Protein AF-A0A831K8K8-F1 (afdb_monomer_lite)

pLDDT: mean 78.92, std 15.81, range [28.34, 94.56]

Sequence (202 aa):
MKDQKEISVIYKHYIPEDWIEELETAIKTTDVPFKKSKDEDKYYNFTGPELADIIIFIKDNPESIFLAPALYDIVKVSIVGLWKKLTSLNVKKMQSGETEAKQKKISVRYEDAQQRRVTINIEGDLDNDIIEEIVEEALEVIKTDKKEEFFQQPDFVDNSQGVKAMELKFNPETKVWEPENFGDIRRKMDDYQKWAEENFDS

Foldseek 3Di:
DPQAWEKEKEAEPPDDVVLVVVLVVLCVVDPHHYHYHYDDDPDDDPPDDPLARMEIETEGCLLVQCVPPSSVVSVLVSVLSSVVVQLPDPPADPDDPDTDDRKHWYWYWYQDPVRAIEIEIETDDDDSVCSSVVSVVVSVCVNDCVCVVQLVDPQQWDCPPNHTYWYWYQDPVVRDTDIDRNVVVVVVVVVVVVVCCVPPVD

Radius of gyration: 18.15 Å; chains: 1; bounding box: 42×56×41 Å

Secondary structure (DSSP, 8-state):
-----EEEEEEETTS-HHHHHHHHHHHTTTT--EEEEEE---S---SSSTT-SEEEEEES-HHHHHTSHHHHHHHHHHHHHHHHHHHHS-----STT----PPPEEEEEEE-TTS-EEEEEEESS--TTTHHHHHHHHHHHHHSTHHHHHHT-GGG-B-GGGS-EEEEEEETTTTEEEE--HHHHHHHHHHHHHHHHHHH--

Structure (mmCIF, N/CA/C/O backbone):
data_AF-A0A831K8K8-F1
#
_entry.id   AF-A0A831K8K8-F1
#
loop_
_atom_site.group_PDB
_atom_site.id
_atom_site.type_symbol
_atom_site.label_atom_id
_atom_site.label_alt_id
_atom_site.label_comp_id
_atom_site.label_asym_id
_atom_site.label_entity_id
_atom_site.label_seq_id
_atom_site.pdbx_PDB_ins_code
_atom_site.Cartn_x
_atom_site.Cartn_y
_atom_site.Cartn_z
_atom_site.occupancy
_atom_site.B_iso_or_equiv
_atom_site.auth_seq_id
_atom_site.auth_comp_id
_atom_site.auth_asym_id
_atom_site.auth_atom_id
_atom_site.pdbx_PDB_model_num
ATOM 1 N N . MET A 1 1 ? 23.454 -10.199 8.269 1.00 36.62 1 MET A N 1
ATOM 2 C CA . MET A 1 1 ? 22.368 -9.782 9.185 1.00 36.62 1 MET A CA 1
ATOM 3 C C . MET A 1 1 ? 21.103 -10.450 8.680 1.00 36.62 1 MET A C 1
ATOM 5 O O . MET A 1 1 ? 21.002 -10.591 7.474 1.00 36.62 1 MET A O 1
ATOM 9 N N . LYS A 1 2 ? 20.227 -10.979 9.544 1.00 38.06 2 LYS A N 1
ATOM 10 C CA . LYS A 1 2 ? 18.974 -11.591 9.070 1.00 38.06 2 LYS A CA 1
ATOM 11 C C . LYS A 1 2 ? 18.103 -10.481 8.484 1.00 38.06 2 LYS A C 1
ATOM 13 O O . LYS A 1 2 ? 17.829 -9.531 9.211 1.00 38.06 2 LYS A O 1
ATOM 18 N N . ASP A 1 3 ? 17.705 -10.621 7.224 1.00 47.12 3 ASP A N 1
ATOM 19 C CA . ASP A 1 3 ? 16.703 -9.773 6.578 1.00 47.12 3 ASP A CA 1
ATOM 20 C C . ASP A 1 3 ? 15.413 -9.875 7.399 1.00 47.12 3 ASP A C 1
ATOM 22 O O . ASP A 1 3 ? 14.731 -10.905 7.404 1.00 47.12 3 ASP A O 1
ATOM 26 N N . GLN A 1 4 ? 15.153 -8.867 8.229 1.00 56.12 4 GLN A N 1
ATOM 27 C CA . GLN A 1 4 ? 13.962 -8.835 9.063 1.00 56.12 4 GLN A CA 1
ATOM 28 C C . GLN A 1 4 ? 12.833 -8.232 8.244 1.00 56.12 4 GLN A C 1
ATOM 30 O O . GLN A 1 4 ? 12.833 -7.040 7.970 1.00 56.12 4 GLN A O 1
ATOM 35 N N . LYS A 1 5 ? 11.863 -9.084 7.906 1.00 73.88 5 LYS A N 1
ATOM 36 C CA . LYS A 1 5 ? 10.541 -8.702 7.405 1.00 73.88 5 LYS A CA 1
ATOM 37 C C . LYS A 1 5 ? 10.002 -7.552 8.256 1.00 73.88 5 LYS A C 1
ATOM 39 O O . LYS A 1 5 ? 9.897 -7.715 9.468 1.00 73.88 5 LYS A O 1
ATOM 44 N N . GLU A 1 6 ? 9.659 -6.417 7.661 1.00 85.12 6 GLU A N 1
ATOM 45 C CA . GLU A 1 6 ? 9.155 -5.256 8.405 1.00 85.12 6 GLU A CA 1
ATOM 46 C C . GLU A 1 6 ? 7.933 -4.669 7.703 1.00 85.12 6 GLU A C 1
ATOM 48 O O . GLU A 1 6 ? 7.960 -4.396 6.502 1.00 85.12 6 GLU A O 1
ATOM 53 N N . ILE A 1 7 ? 6.874 -4.411 8.472 1.00 88.06 7 ILE A N 1
ATOM 54 C CA . ILE A 1 7 ? 5.734 -3.617 8.014 1.00 88.06 7 ILE A CA 1
ATOM 55 C C . ILE A 1 7 ? 5.855 -2.223 8.629 1.00 88.06 7 ILE A C 1
ATOM 57 O O . ILE A 1 7 ? 5.925 -2.065 9.847 1.00 88.06 7 ILE A O 1
ATOM 61 N N . SER A 1 8 ? 5.907 -1.197 7.783 1.00 88.88 8 SER A N 1
ATOM 62 C CA . SER A 1 8 ? 5.936 0.207 8.195 1.00 88.88 8 SER A CA 1
ATOM 63 C C . SER A 1 8 ? 4.689 0.927 7.700 1.00 88.88 8 SER A C 1
ATOM 65 O O . SER A 1 8 ? 4.391 0.878 6.513 1.00 88.88 8 SER A O 1
ATOM 67 N N . VAL A 1 9 ? 3.989 1.646 8.572 1.00 90.50 9 VAL A N 1
ATOM 68 C CA . VAL A 1 9 ? 2.812 2.439 8.200 1.00 90.50 9 VAL A CA 1
ATOM 69 C C . VAL A 1 9 ? 3.099 3.920 8.383 1.00 90.50 9 VAL A C 1
ATOM 71 O O . VAL A 1 9 ? 3.447 4.356 9.480 1.00 90.50 9 VAL A O 1
ATOM 74 N N . ILE A 1 10 ? 2.946 4.690 7.309 1.00 90.00 10 ILE A N 1
ATOM 75 C CA . ILE A 1 10 ? 3.018 6.153 7.323 1.00 90.00 10 ILE A CA 1
ATOM 76 C C . ILE A 1 10 ? 1.609 6.695 7.116 1.00 90.00 10 ILE A C 1
ATOM 78 O O . ILE A 1 10 ? 0.904 6.222 6.231 1.00 90.00 10 ILE A O 1
ATOM 82 N N . TYR A 1 11 ? 1.174 7.659 7.919 1.00 89.06 11 TYR A N 1
ATOM 83 C CA . TYR A 1 11 ? -0.196 8.172 7.845 1.00 89.06 11 TYR A CA 1
ATOM 84 C C . TYR A 1 11 ? -0.264 9.663 8.156 1.00 89.06 11 TYR A C 1
ATOM 86 O O . TYR A 1 11 ? 0.496 10.171 8.978 1.00 89.06 11 TYR A O 1
ATOM 94 N N . LYS A 1 12 ? -1.179 10.376 7.496 1.00 84.38 12 LYS A N 1
ATOM 95 C CA . LYS A 1 12 ? -1.314 11.832 7.642 1.00 84.38 12 LYS A CA 1
ATOM 96 C C . LYS A 1 12 ? -1.824 12.231 9.029 1.00 84.38 12 LYS A C 1
ATOM 98 O O . LYS A 1 12 ? -2.602 11.512 9.652 1.00 84.38 12 LYS A O 1
ATOM 103 N N . HIS A 1 13 ? -1.464 13.435 9.472 1.00 83.50 13 HIS A N 1
ATOM 104 C CA . HIS A 1 13 ? -1.782 13.966 10.803 1.00 83.50 13 HIS A CA 1
ATOM 105 C C . HIS A 1 13 ? -3.260 13.886 11.242 1.00 83.50 13 HIS A C 1
ATOM 107 O O . HIS A 1 13 ? -3.539 13.788 12.439 1.00 83.50 13 HIS A O 1
ATOM 113 N N . TYR A 1 14 ? -4.210 13.953 10.301 1.00 81.00 14 TYR A N 1
ATOM 114 C CA . TYR A 1 14 ? -5.652 13.884 10.582 1.00 81.00 14 TYR A CA 1
ATOM 115 C C . TYR A 1 14 ? -6.192 12.458 10.718 1.00 81.00 14 TYR A C 1
ATOM 117 O O . TYR A 1 14 ? -7.352 12.297 11.092 1.00 81.00 14 TYR A O 1
ATOM 125 N N . ILE A 1 15 ? -5.392 11.437 10.403 1.00 86.56 15 ILE A N 1
ATOM 126 C CA . ILE A 1 15 ? -5.763 10.045 10.634 1.00 86.56 15 ILE A CA 1
ATOM 127 C C . ILE A 1 15 ? -5.598 9.750 12.133 1.00 86.56 15 ILE A C 1
ATOM 129 O O . ILE A 1 15 ? -4.515 9.987 12.685 1.00 86.56 15 ILE A O 1
ATOM 133 N N . PRO A 1 16 ? -6.661 9.279 12.811 1.00 89.69 16 PRO A N 1
ATOM 134 C CA . PRO A 1 16 ? -6.582 8.890 14.212 1.00 89.69 16 PRO A CA 1
ATOM 135 C C . PRO A 1 16 ? -5.554 7.771 14.436 1.00 89.69 16 PRO A C 1
ATOM 137 O O . PRO A 1 16 ? -5.484 6.812 13.669 1.00 89.69 16 PRO A O 1
ATOM 140 N N . GLU A 1 17 ? -4.727 7.908 15.474 1.00 91.00 17 GLU A N 1
ATOM 141 C CA . GLU A 1 17 ? -3.637 6.961 15.751 1.00 91.00 17 GLU A CA 1
ATOM 142 C C . GLU A 1 17 ? -4.154 5.583 16.195 1.00 91.00 17 GLU A C 1
ATOM 144 O O . GLU A 1 17 ? -3.566 4.563 15.831 1.00 91.00 17 GLU A O 1
ATOM 149 N N . ASP A 1 18 ? -5.292 5.544 16.892 1.00 93.56 18 ASP A N 1
ATOM 150 C CA . ASP A 1 18 ? -5.969 4.320 17.335 1.00 93.56 18 ASP A CA 1
ATOM 151 C C . ASP A 1 18 ? -6.313 3.390 16.161 1.00 93.56 18 ASP A C 1
ATOM 153 O O . ASP A 1 18 ? -6.259 2.168 16.291 1.00 93.56 18 ASP A O 1
ATOM 157 N N . TRP A 1 19 ? -6.567 3.940 14.968 1.00 93.50 19 TRP A N 1
ATOM 158 C CA . TRP A 1 19 ? -6.801 3.133 13.767 1.00 93.50 19 TRP A CA 1
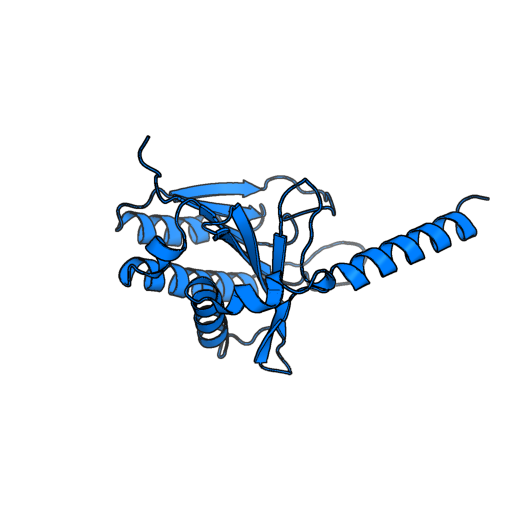ATOM 159 C C . TRP A 1 19 ? -5.573 2.316 13.363 1.00 93.50 19 TRP A C 1
ATOM 161 O O . TRP A 1 19 ? -5.711 1.191 12.885 1.00 93.50 19 TRP A O 1
ATOM 171 N N . ILE A 1 20 ? -4.379 2.883 13.539 1.00 94.56 20 ILE A N 1
ATOM 172 C CA . ILE A 1 20 ? -3.107 2.241 13.194 1.00 94.56 20 ILE A CA 1
ATOM 173 C C . ILE A 1 20 ? -2.668 1.290 14.316 1.00 94.56 20 ILE A C 1
ATOM 175 O O . ILE A 1 20 ? -2.048 0.263 14.046 1.00 94.56 20 ILE A O 1
ATOM 179 N N . GLU A 1 21 ? -3.028 1.585 15.567 1.00 93.31 21 GLU A N 1
ATOM 180 C CA . GLU A 1 21 ? -2.769 0.720 16.727 1.00 93.31 21 GLU A CA 1
ATOM 181 C C . GLU A 1 21 ? -3.510 -0.617 16.674 1.00 93.31 21 GLU A C 1
ATOM 183 O O . GLU A 1 21 ? -2.977 -1.638 17.120 1.00 93.31 21 GLU A O 1
ATOM 188 N N . GLU A 1 22 ? -4.713 -0.644 16.100 1.00 91.62 22 GLU A N 1
ATOM 189 C CA . GLU A 1 22 ? -5.439 -1.893 15.850 1.00 91.62 22 GLU A CA 1
ATOM 190 C C . GLU A 1 22 ? -4.644 -2.825 14.918 1.00 91.62 22 GLU A C 1
ATOM 192 O O . GLU A 1 22 ? -4.460 -4.005 15.226 1.00 91.62 22 GLU A O 1
ATOM 197 N N . LEU A 1 23 ? -4.100 -2.279 13.824 1.00 91.81 23 LEU A N 1
ATOM 198 C CA . LEU A 1 23 ? -3.228 -3.005 12.896 1.00 91.81 23 LEU A CA 1
ATOM 199 C C . LEU A 1 23 ? -1.920 -3.445 13.575 1.00 91.81 23 LEU A C 1
ATOM 201 O O . LEU A 1 23 ? -1.512 -4.598 13.434 1.00 91.81 23 LEU A O 1
ATOM 205 N N . GLU A 1 24 ? -1.281 -2.561 14.346 1.00 92.88 24 GLU A N 1
ATOM 206 C CA . GLU A 1 24 ? -0.078 -2.891 15.123 1.00 92.88 24 GLU A CA 1
ATOM 207 C C . GLU A 1 24 ? -0.329 -4.087 16.052 1.00 92.88 24 GLU A C 1
ATOM 209 O O . GLU A 1 24 ? 0.479 -5.013 16.126 1.00 92.88 24 GLU A O 1
ATOM 214 N N . THR A 1 25 ? -1.462 -4.083 16.754 1.00 91.38 25 THR A N 1
ATOM 215 C CA . THR A 1 25 ? -1.841 -5.142 17.696 1.00 91.38 25 THR A CA 1
ATOM 216 C C . THR A 1 25 ? -2.094 -6.463 16.979 1.00 91.38 25 THR A C 1
ATOM 218 O O . THR A 1 25 ? -1.632 -7.504 17.447 1.00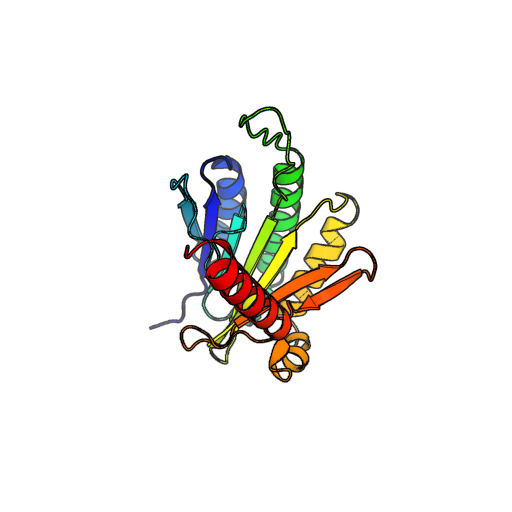 91.38 25 THR A O 1
ATOM 221 N N . ALA A 1 26 ? -2.766 -6.429 15.826 1.00 88.06 26 ALA A N 1
ATOM 222 C CA . ALA A 1 26 ? -2.974 -7.615 15.006 1.00 88.06 26 ALA A CA 1
ATOM 223 C C . ALA A 1 26 ? -1.639 -8.194 14.506 1.00 88.06 26 ALA A C 1
ATOM 225 O O . ALA A 1 26 ? -1.403 -9.392 14.647 1.00 88.06 26 ALA A O 1
ATOM 226 N N . ILE A 1 27 ? -0.721 -7.355 14.012 1.00 87.00 27 ILE A N 1
ATOM 227 C CA . ILE A 1 27 ? 0.597 -7.799 13.525 1.00 87.00 27 ILE A CA 1
ATOM 228 C C . ILE A 1 27 ? 1.494 -8.301 14.659 1.00 87.00 27 ILE A C 1
ATOM 230 O O . ILE A 1 27 ? 2.222 -9.265 14.445 1.00 87.00 27 ILE A O 1
ATOM 234 N N . LYS A 1 28 ? 1.416 -7.739 15.874 1.00 84.62 28 LYS A N 1
ATOM 235 C CA . LYS A 1 28 ? 2.168 -8.223 17.055 1.00 84.62 28 LYS A CA 1
ATOM 236 C C . LYS A 1 28 ? 1.881 -9.681 17.418 1.00 84.62 28 LYS A C 1
ATOM 238 O O . LYS A 1 28 ? 2.669 -10.286 18.140 1.00 84.62 28 LYS A O 1
ATOM 243 N N . THR A 1 29 ? 0.775 -10.253 16.937 1.00 82.00 29 THR A N 1
ATOM 244 C CA . THR A 1 29 ? 0.508 -11.698 17.061 1.00 82.00 29 THR A CA 1
ATOM 245 C C . THR A 1 29 ? 1.411 -12.558 16.164 1.00 82.00 29 THR A C 1
ATOM 247 O O . THR A 1 29 ? 1.402 -13.782 16.268 1.00 82.00 29 THR A O 1
ATOM 250 N N . THR A 1 30 ? 2.210 -11.920 15.307 1.00 79.00 30 THR A N 1
ATOM 251 C CA . THR A 1 30 ? 3.184 -12.517 14.391 1.00 79.00 30 THR A CA 1
ATOM 252 C C . THR A 1 30 ? 4.608 -12.065 14.744 1.00 79.00 30 THR A C 1
ATOM 254 O O . THR A 1 30 ? 4.802 -11.042 15.396 1.00 79.00 30 THR A O 1
ATOM 257 N N . ASP A 1 31 ? 5.627 -12.786 14.266 1.00 80.69 31 ASP A N 1
ATOM 258 C CA . ASP A 1 31 ? 7.048 -12.441 14.471 1.00 80.69 31 ASP A CA 1
ATOM 259 C C . ASP A 1 31 ? 7.554 -11.303 13.552 1.00 80.69 31 ASP A C 1
ATOM 261 O O . ASP A 1 31 ? 8.757 -11.182 13.303 1.00 80.69 31 ASP A O 1
ATOM 265 N N . VAL A 1 32 ? 6.654 -10.487 12.994 1.00 84.19 32 VAL A N 1
ATOM 266 C CA . VAL A 1 32 ? 6.998 -9.416 12.050 1.00 84.19 32 VAL A CA 1
ATOM 267 C C . VAL A 1 32 ? 7.070 -8.066 12.769 1.00 84.19 32 VAL A C 1
ATOM 269 O O . VAL A 1 32 ? 6.058 -7.592 13.287 1.00 84.19 32 VAL A O 1
ATOM 272 N N . PRO A 1 33 ? 8.246 -7.411 12.797 1.00 87.00 33 PRO A N 1
ATOM 273 C CA . PRO A 1 33 ? 8.387 -6.027 13.222 1.00 87.00 33 PRO A CA 1
ATOM 274 C C . PRO A 1 33 ? 7.373 -5.079 12.572 1.00 87.00 33 PRO A C 1
ATOM 276 O O . PRO A 1 33 ? 7.208 -5.058 11.351 1.00 87.00 33 PRO A O 1
ATOM 279 N N . PHE A 1 34 ? 6.754 -4.242 13.404 1.00 89.44 34 PHE A N 1
ATOM 280 C CA . PHE A 1 34 ? 5.851 -3.181 12.976 1.00 89.44 34 PHE A CA 1
ATOM 281 C C . PHE A 1 34 ? 6.410 -1.812 13.364 1.00 89.44 34 PHE A C 1
ATOM 283 O O . PHE A 1 34 ? 6.830 -1.604 14.505 1.00 89.44 34 PHE A O 1
ATOM 290 N N . LYS A 1 35 ? 6.393 -0.864 12.426 1.00 90.31 35 LYS A N 1
ATOM 291 C CA . LYS A 1 35 ? 6.717 0.546 12.670 1.00 90.31 35 LYS A CA 1
ATOM 292 C C . LYS A 1 35 ? 5.567 1.424 12.207 1.00 90.31 35 LYS A C 1
ATOM 294 O O . LYS A 1 35 ? 4.990 1.189 11.152 1.00 90.31 35 LYS A O 1
ATOM 299 N N . LYS A 1 36 ? 5.281 2.484 12.956 1.00 90.75 36 LYS A N 1
ATOM 300 C CA . LYS A 1 36 ? 4.317 3.513 12.561 1.00 90.75 36 LYS A CA 1
ATOM 301 C C . LYS A 1 36 ? 4.963 4.891 12.616 1.00 90.75 36 LYS A C 1
ATOM 303 O O . LYS A 1 36 ? 5.760 5.162 13.512 1.00 90.75 36 LYS A O 1
ATOM 308 N N . SER A 1 37 ? 4.641 5.743 11.652 1.00 88.31 37 SER A N 1
ATOM 309 C CA . SER A 1 37 ? 5.118 7.121 11.575 1.00 88.31 37 SER A CA 1
ATOM 310 C C . SER A 1 37 ? 3.965 8.023 11.162 1.00 88.31 37 SER A C 1
ATOM 312 O O . SER A 1 37 ? 3.302 7.781 10.155 1.00 88.31 37 SER A O 1
ATOM 314 N N . LYS A 1 38 ? 3.712 9.048 11.969 1.00 86.19 38 LYS A N 1
ATOM 315 C CA . LYS A 1 38 ? 2.705 10.054 11.673 1.00 86.19 38 LYS A CA 1
ATOM 316 C C . LYS A 1 38 ? 3.363 11.201 10.919 1.00 86.19 38 LYS A C 1
ATOM 318 O O . LYS A 1 38 ? 4.354 11.761 11.383 1.00 86.19 38 LYS A O 1
ATOM 323 N N . ASP A 1 39 ? 2.821 11.510 9.752 1.00 81.62 39 ASP A N 1
ATOM 324 C CA . ASP A 1 39 ? 3.238 12.634 8.929 1.00 81.62 39 ASP A CA 1
ATOM 325 C C . ASP A 1 39 ? 2.547 13.908 9.435 1.00 81.62 39 ASP A C 1
ATOM 327 O O . ASP A 1 39 ? 1.362 14.158 9.169 1.00 81.62 39 ASP A O 1
ATOM 331 N N . GLU A 1 40 ? 3.298 14.663 10.238 1.00 72.81 40 GLU A N 1
ATOM 332 C CA . GLU A 1 40 ? 2.881 15.919 10.868 1.00 72.81 40 GLU A CA 1
ATOM 333 C C . GLU A 1 40 ? 2.954 17.121 9.907 1.00 72.81 40 GLU A C 1
ATOM 335 O O . GLU A 1 40 ? 2.399 18.185 10.211 1.00 72.81 40 GLU A O 1
ATOM 340 N N . ASP A 1 41 ? 3.583 16.970 8.734 1.00 59.22 41 ASP A N 1
ATOM 341 C CA . ASP A 1 41 ? 3.752 18.073 7.795 1.00 59.22 41 ASP A CA 1
ATOM 342 C C . ASP A 1 41 ? 2.431 18.394 7.071 1.00 59.22 41 ASP A C 1
ATOM 344 O O . ASP A 1 41 ? 1.745 17.554 6.479 1.00 59.22 41 ASP A O 1
ATOM 348 N N . LYS A 1 42 ? 2.030 19.671 7.149 1.00 46.38 42 LYS A N 1
ATOM 349 C CA . LYS A 1 42 ? 0.783 20.192 6.555 1.00 46.38 42 LYS A CA 1
ATOM 350 C C . LYS A 1 42 ? 0.926 20.612 5.087 1.00 46.38 42 LYS A C 1
ATOM 352 O O . LYS A 1 42 ? -0.099 20.886 4.463 1.00 46.38 42 LYS A O 1
ATOM 357 N N . TYR A 1 43 ? 2.146 20.699 4.548 1.00 38.03 43 TYR A N 1
ATOM 358 C CA . TYR A 1 43 ? 2.420 21.298 3.238 1.00 38.03 43 TYR A CA 1
ATOM 359 C C . TYR A 1 43 ? 3.228 20.393 2.298 1.00 38.03 43 TYR A C 1
ATOM 361 O O . TYR A 1 43 ? 4.251 19.834 2.662 1.00 38.03 43 TYR A O 1
ATOM 369 N N . TYR A 1 44 ? 2.692 20.320 1.080 1.00 43.22 44 TYR A N 1
ATOM 370 C CA . TYR A 1 44 ? 3.106 19.636 -0.140 1.00 43.22 44 TYR A CA 1
ATOM 371 C C . TYR A 1 44 ? 4.602 19.657 -0.491 1.00 43.22 44 TYR A C 1
ATOM 373 O O . TYR A 1 44 ? 5.160 20.735 -0.683 1.00 43.22 44 TYR A O 1
ATOM 381 N N . ASN A 1 45 ? 5.154 18.484 -0.824 1.00 28.34 45 ASN A N 1
ATOM 382 C CA . ASN A 1 45 ? 6.056 18.338 -1.966 1.00 28.34 45 ASN A CA 1
ATOM 383 C C . ASN A 1 45 ? 5.442 17.362 -2.987 1.00 28.34 45 ASN A C 1
ATOM 385 O O . ASN A 1 45 ? 5.273 16.170 -2.756 1.00 28.34 45 ASN A O 1
ATOM 389 N N . PHE A 1 46 ? 5.074 17.898 -4.151 1.00 37.41 46 PHE A N 1
ATOM 390 C CA . PHE A 1 46 ? 4.372 17.214 -5.247 1.00 37.41 46 PHE A CA 1
ATOM 391 C C . PHE A 1 46 ? 5.261 16.285 -6.097 1.00 37.41 46 PHE A C 1
ATOM 393 O O . PHE A 1 46 ? 5.029 16.115 -7.291 1.00 37.41 46 PHE A O 1
ATOM 400 N N . THR A 1 47 ? 6.291 15.671 -5.524 1.00 34.97 47 THR A N 1
ATOM 401 C CA . THR A 1 47 ? 7.207 14.805 -6.280 1.00 34.97 47 THR A CA 1
ATOM 402 C C . THR A 1 47 ? 7.541 13.552 -5.491 1.00 34.97 47 THR A C 1
ATOM 404 O O . THR A 1 47 ? 8.687 13.284 -5.140 1.00 34.97 47 THR A O 1
ATOM 407 N N . GLY A 1 48 ? 6.513 12.758 -5.197 1.00 39.28 48 GLY A N 1
ATOM 408 C CA . GLY A 1 48 ? 6.723 11.438 -4.633 1.00 39.28 48 GLY A CA 1
ATOM 409 C C . GLY A 1 48 ? 5.577 10.922 -3.766 1.00 39.28 48 GLY A C 1
ATOM 410 O O . GLY A 1 48 ? 4.483 11.472 -3.791 1.00 39.28 48 GLY A O 1
ATOM 411 N N . PRO A 1 49 ? 5.831 9.863 -2.979 1.00 40.88 49 PRO A N 1
ATOM 412 C CA . PRO A 1 49 ? 4.853 9.007 -2.286 1.00 40.88 49 PRO A CA 1
ATOM 413 C C . PRO A 1 49 ? 3.840 9.667 -1.342 1.00 40.88 49 PRO A C 1
ATOM 415 O O . PRO A 1 49 ? 3.047 8.967 -0.726 1.00 40.88 49 PRO A O 1
ATOM 418 N N . GLU A 1 50 ? 3.884 10.982 -1.177 1.00 50.19 50 GLU A N 1
ATOM 419 C CA . GLU A 1 50 ? 3.176 11.772 -0.167 1.00 50.19 50 GLU A CA 1
ATOM 420 C C . GLU A 1 50 ? 1.683 12.000 -0.479 1.00 50.19 50 GLU A C 1
ATOM 422 O O . GLU A 1 50 ? 1.007 12.737 0.245 1.00 50.19 50 GLU A O 1
ATOM 427 N N . LEU A 1 51 ? 1.166 11.369 -1.539 1.00 61.81 51 LEU A N 1
ATOM 428 C CA . LEU A 1 51 ? -0.185 11.574 -2.071 1.00 61.81 51 LEU A CA 1
ATOM 429 C C . LEU A 1 51 ? -1.272 10.729 -1.388 1.00 61.81 51 LEU A C 1
ATOM 431 O O . LEU A 1 51 ? -2.453 11.001 -1.592 1.00 61.81 51 LEU A O 1
ATOM 435 N N . ALA A 1 52 ? -0.902 9.727 -0.585 1.00 75.69 52 ALA A N 1
ATOM 436 C CA . ALA A 1 52 ? -1.861 8.876 0.120 1.00 75.69 52 ALA A CA 1
ATOM 437 C C . ALA A 1 52 ? -2.163 9.371 1.543 1.00 75.69 52 ALA A C 1
ATOM 439 O O . ALA A 1 52 ? -1.307 9.954 2.213 1.00 75.69 52 ALA A O 1
ATOM 440 N N . ASP A 1 53 ? -3.378 9.101 2.027 1.00 84.38 53 ASP A N 1
ATOM 441 C CA . ASP A 1 53 ? -3.751 9.319 3.428 1.00 84.38 53 ASP A CA 1
ATOM 442 C C . ASP A 1 53 ? -2.998 8.355 4.356 1.00 84.38 53 ASP A C 1
ATOM 444 O O . ASP A 1 53 ? -2.587 8.732 5.457 1.00 84.38 53 ASP A O 1
ATOM 448 N N . ILE A 1 54 ? -2.831 7.110 3.896 1.00 89.00 54 ILE A N 1
ATOM 449 C CA . ILE A 1 54 ? -2.152 6.018 4.595 1.00 89.00 54 ILE A CA 1
ATOM 450 C C . ILE A 1 54 ? -1.289 5.257 3.584 1.00 89.00 54 ILE A C 1
ATOM 452 O O . ILE A 1 54 ? -1.763 4.868 2.518 1.00 89.00 54 ILE A O 1
ATOM 456 N N . ILE A 1 55 ? -0.031 5.006 3.933 1.00 89.75 55 ILE A N 1
ATOM 457 C CA . ILE A 1 55 ? 0.907 4.201 3.153 1.00 89.75 55 ILE A CA 1
ATOM 458 C C . ILE A 1 55 ? 1.363 3.026 4.007 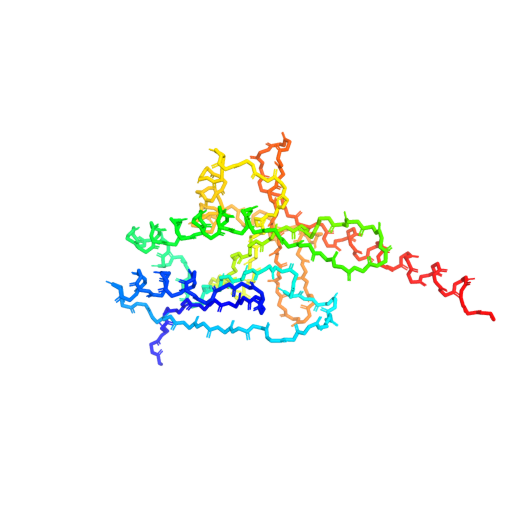1.00 89.75 55 ILE A C 1
ATOM 460 O O . ILE A 1 55 ? 1.935 3.216 5.079 1.00 89.75 55 ILE A O 1
ATOM 464 N N . ILE A 1 56 ? 1.150 1.814 3.512 1.00 90.88 56 ILE A N 1
ATOM 465 C CA . ILE A 1 56 ? 1.606 0.572 4.130 1.00 90.88 56 ILE A CA 1
ATOM 466 C C . ILE A 1 56 ? 2.796 0.069 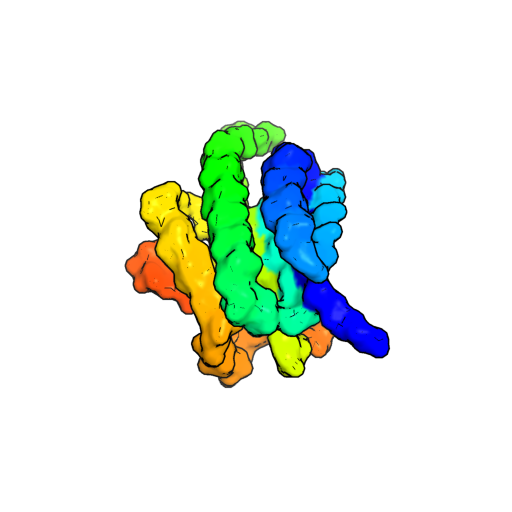3.317 1.00 90.88 56 ILE A C 1
ATOM 468 O O . ILE A 1 56 ? 2.648 -0.389 2.187 1.00 90.88 56 ILE A O 1
ATOM 472 N N . PHE A 1 57 ? 3.986 0.174 3.892 1.00 88.31 57 PHE A N 1
ATOM 473 C CA . PHE A 1 57 ? 5.225 -0.341 3.330 1.00 88.31 57 PHE A CA 1
ATOM 474 C C . PHE A 1 57 ? 5.511 -1.736 3.868 1.00 88.31 57 PHE A C 1
ATOM 476 O O . PHE A 1 57 ? 5.541 -1.952 5.078 1.00 88.31 57 PHE A O 1
ATOM 483 N N . ILE A 1 58 ? 5.808 -2.654 2.961 1.00 85.81 58 ILE A N 1
ATOM 484 C CA . ILE A 1 58 ? 6.199 -4.025 3.254 1.00 85.81 58 ILE A CA 1
ATOM 485 C C . ILE A 1 58 ? 7.636 -4.166 2.773 1.00 85.81 58 ILE A C 1
ATOM 487 O O . ILE A 1 58 ? 7.900 -4.257 1.573 1.00 85.81 58 ILE A O 1
ATOM 491 N N . LYS A 1 59 ? 8.569 -4.078 3.718 1.00 75.50 59 LYS A N 1
ATOM 492 C CA . LYS A 1 59 ? 10.004 -4.139 3.447 1.00 75.50 59 LYS A CA 1
ATOM 493 C C . LYS A 1 59 ? 10.510 -5.559 3.601 1.00 75.50 59 LYS A C 1
ATOM 495 O O . LYS A 1 59 ? 10.023 -6.302 4.454 1.00 75.50 59 LYS A O 1
ATOM 500 N N . ASP A 1 60 ? 11.532 -5.859 2.808 1.00 67.12 60 ASP A N 1
ATOM 501 C CA . ASP A 1 60 ? 12.359 -7.054 2.905 1.00 67.12 60 ASP A CA 1
ATOM 502 C C . ASP A 1 60 ? 11.545 -8.357 2.821 1.00 67.12 60 ASP A C 1
ATOM 504 O O . ASP A 1 60 ? 11.040 -8.892 3.809 1.00 67.12 60 ASP A O 1
ATOM 508 N N . ASN A 1 61 ? 11.478 -8.913 1.607 1.00 66.75 61 ASN A N 1
ATOM 509 C CA . ASN A 1 61 ? 10.848 -10.200 1.289 1.00 66.75 61 ASN A CA 1
ATOM 510 C C . ASN A 1 61 ? 9.294 -10.211 1.352 1.00 66.75 61 ASN A C 1
ATOM 512 O O . ASN A 1 61 ? 8.706 -11.056 2.043 1.00 66.75 61 ASN A O 1
ATOM 516 N N . PRO A 1 62 ? 8.610 -9.315 0.607 1.00 68.81 62 PRO A N 1
ATOM 517 C CA . PRO A 1 62 ? 7.146 -9.185 0.592 1.00 68.81 62 PRO A CA 1
ATOM 518 C C . PRO A 1 62 ? 6.438 -10.468 0.149 1.00 68.81 62 PRO A C 1
ATOM 520 O O . PRO A 1 62 ? 5.421 -10.847 0.723 1.00 68.81 62 PRO A O 1
ATOM 523 N N . GLU A 1 63 ? 7.014 -11.202 -0.800 1.00 67.19 63 GLU A N 1
ATOM 524 C CA . GLU A 1 63 ? 6.486 -12.488 -1.261 1.00 67.19 63 GLU A CA 1
ATOM 525 C C . GLU A 1 63 ? 6.393 -13.482 -0.096 1.00 67.19 63 GLU A C 1
ATOM 527 O O . GLU A 1 63 ? 5.357 -14.101 0.122 1.00 67.19 63 GLU A O 1
ATOM 532 N N . SER A 1 64 ? 7.414 -13.554 0.762 1.00 64.75 64 SER A N 1
ATOM 533 C CA . SER A 1 64 ? 7.390 -14.418 1.948 1.00 64.75 64 SER A CA 1
ATOM 534 C C . SER A 1 64 ? 6.444 -13.958 3.067 1.00 64.75 64 SER A C 1
ATOM 536 O O . SER A 1 64 ? 6.193 -14.730 3.996 1.00 64.75 64 SER A O 1
ATOM 538 N N . ILE A 1 65 ? 5.989 -12.702 3.039 1.00 67.31 65 ILE A N 1
ATOM 539 C CA . ILE A 1 65 ? 4.968 -12.155 3.943 1.00 67.31 65 ILE A CA 1
ATOM 540 C C . ILE A 1 65 ? 3.588 -12.585 3.445 1.00 67.31 65 ILE A C 1
ATOM 542 O O . ILE A 1 65 ? 2.800 -13.123 4.218 1.00 67.31 65 ILE A O 1
ATOM 546 N N . PHE A 1 66 ? 3.340 -12.461 2.143 1.00 69.19 66 PHE A N 1
ATOM 547 C CA . PHE A 1 66 ? 2.078 -12.858 1.518 1.00 69.19 66 PHE A CA 1
ATOM 548 C C . PHE A 1 66 ? 1.939 -14.369 1.268 1.00 69.19 66 PHE A C 1
ATOM 550 O O . PHE A 1 66 ? 0.836 -14.854 1.023 1.00 69.19 66 PHE A O 1
ATOM 557 N N . LEU A 1 67 ? 3.027 -15.137 1.385 1.00 68.25 67 LEU A N 1
ATOM 558 C CA . LEU A 1 67 ? 2.990 -16.601 1.460 1.00 68.25 67 LEU A CA 1
ATOM 559 C C . LEU A 1 67 ? 2.569 -17.123 2.844 1.00 68.25 67 LEU A C 1
ATOM 561 O O . LEU A 1 67 ? 2.197 -18.290 2.947 1.00 68.25 67 LEU A O 1
ATOM 565 N N . ALA A 1 68 ? 2.621 -16.304 3.902 1.00 76.50 68 ALA A N 1
ATOM 566 C CA . ALA A 1 68 ? 2.153 -16.681 5.235 1.00 76.50 68 ALA A CA 1
ATOM 567 C C . ALA A 1 68 ? 0.648 -16.358 5.372 1.00 76.50 68 ALA A C 1
ATOM 569 O O . ALA A 1 68 ? 0.307 -15.178 5.470 1.00 76.50 68 ALA A O 1
ATOM 570 N N . PRO A 1 69 ? -0.259 -17.359 5.431 1.00 80.06 69 PRO A N 1
ATOM 571 C CA . PRO A 1 69 ? -1.704 -17.110 5.352 1.00 80.06 69 PRO A CA 1
ATOM 572 C C . PRO A 1 69 ? -2.228 -16.171 6.445 1.00 80.06 69 PRO A C 1
ATOM 574 O O . PRO A 1 69 ? -2.958 -15.235 6.159 1.00 80.06 69 PRO A O 1
ATOM 577 N N . ALA A 1 70 ? -1.768 -16.348 7.687 1.00 83.75 70 ALA A N 1
ATOM 578 C CA . ALA A 1 70 ? -2.204 -15.510 8.803 1.00 83.75 70 ALA A CA 1
ATOM 579 C C . ALA A 1 70 ? -1.827 -14.029 8.620 1.00 83.75 70 ALA A C 1
ATOM 581 O O . ALA A 1 70 ? -2.607 -13.144 8.955 1.00 83.75 70 ALA A O 1
ATOM 582 N N . LEU A 1 71 ? -0.638 -13.749 8.078 1.00 83.44 71 LEU A N 1
ATOM 583 C CA . LEU A 1 71 ? -0.185 -12.377 7.861 1.00 83.44 71 LEU A CA 1
ATOM 584 C C . LEU A 1 71 ? -0.877 -11.748 6.648 1.00 83.44 71 LEU A C 1
ATOM 586 O O . LEU A 1 71 ? -1.233 -10.573 6.699 1.00 83.44 71 LEU A O 1
ATOM 590 N N . TYR A 1 72 ? -1.116 -12.542 5.600 1.00 86.56 72 TYR A N 1
ATOM 591 C CA . TYR A 1 72 ? -1.943 -12.153 4.459 1.00 86.56 72 TYR A CA 1
ATOM 592 C C . TYR A 1 72 ? -3.335 -11.694 4.923 1.00 86.56 72 TYR A C 1
ATOM 594 O O . TYR A 1 72 ? -3.738 -10.569 4.625 1.00 86.56 72 TYR A O 1
ATOM 602 N N . ASP A 1 73 ? -4.017 -12.509 5.732 1.00 88.94 73 ASP A N 1
ATOM 603 C CA . ASP A 1 73 ? -5.361 -12.209 6.237 1.00 88.94 73 ASP A CA 1
ATOM 604 C C . ASP A 1 73 ? -5.374 -10.957 7.125 1.00 88.94 73 ASP A C 1
ATOM 606 O O . ASP A 1 73 ? -6.238 -10.092 6.968 1.00 88.94 73 ASP A O 1
ATOM 610 N N . ILE A 1 74 ? -4.386 -10.815 8.021 1.00 89.94 74 ILE A N 1
ATOM 611 C CA . ILE A 1 74 ? -4.246 -9.626 8.877 1.00 89.94 74 ILE A CA 1
ATOM 612 C C . ILE A 1 74 ? -4.101 -8.364 8.025 1.00 89.94 74 ILE A C 1
ATOM 614 O O . ILE A 1 74 ? -4.793 -7.375 8.277 1.00 89.94 74 ILE A O 1
ATOM 618 N N . VAL A 1 75 ? -3.227 -8.380 7.014 1.00 89.50 75 VAL A N 1
ATOM 619 C CA . VAL A 1 75 ? -2.998 -7.223 6.140 1.00 89.50 75 VAL A CA 1
ATOM 620 C C . VAL A 1 75 ? -4.254 -6.907 5.328 1.00 89.50 75 VAL A C 1
ATOM 622 O O . VAL A 1 75 ? -4.680 -5.751 5.314 1.00 89.50 75 VAL A O 1
ATOM 625 N N . LYS A 1 76 ? -4.899 -7.918 4.731 1.00 91.94 76 LYS A N 1
ATOM 626 C CA . LYS A 1 76 ? -6.146 -7.763 3.968 1.00 91.94 76 LYS A CA 1
ATOM 627 C C . LYS A 1 76 ? -7.248 -7.110 4.802 1.00 91.94 76 LYS A C 1
ATOM 629 O O . LYS A 1 76 ? -7.764 -6.055 4.428 1.00 91.94 76 LYS A O 1
ATOM 634 N N . VAL A 1 77 ? -7.588 -7.711 5.944 1.00 92.62 77 VAL A N 1
ATOM 635 C CA . VAL A 1 77 ? -8.659 -7.226 6.832 1.00 92.62 77 VAL A CA 1
ATOM 636 C C . VAL A 1 77 ? -8.360 -5.808 7.307 1.00 92.62 77 VAL A C 1
ATOM 638 O O . VAL A 1 77 ? -9.259 -4.969 7.376 1.00 92.62 77 VAL A O 1
ATOM 641 N N . SER A 1 78 ? -7.091 -5.519 7.581 1.00 92.31 78 SER A N 1
ATOM 642 C CA . SER A 1 78 ? -6.678 -4.198 8.043 1.00 92.31 78 SER A CA 1
ATOM 643 C C . SER A 1 78 ? -6.781 -3.135 6.955 1.00 92.31 78 SER A C 1
ATOM 645 O O . SER A 1 78 ? -7.275 -2.050 7.238 1.00 92.31 78 SER A O 1
ATOM 647 N N . ILE A 1 79 ? -6.387 -3.425 5.709 1.00 93.69 79 ILE A N 1
ATOM 648 C CA . ILE A 1 79 ? -6.563 -2.491 4.582 1.00 93.69 79 ILE A CA 1
ATOM 649 C C . ILE A 1 79 ? -8.053 -2.204 4.360 1.00 93.69 79 ILE A C 1
ATOM 651 O O . ILE A 1 79 ? -8.440 -1.040 4.258 1.00 93.69 79 ILE A O 1
ATOM 655 N N . VAL A 1 80 ? -8.901 -3.241 4.362 1.00 94.31 80 VAL A N 1
ATOM 656 C CA . VAL A 1 80 ? -10.362 -3.094 4.235 1.00 94.31 80 VAL A CA 1
ATOM 657 C C . VAL A 1 80 ? -10.935 -2.239 5.370 1.00 94.31 80 VAL A C 1
ATOM 659 O O . VAL A 1 80 ? -11.728 -1.326 5.127 1.00 94.31 80 VAL A O 1
ATOM 662 N N . GLY A 1 81 ? -10.531 -2.506 6.614 1.00 93.50 81 GLY A N 1
ATOM 663 C CA . GLY A 1 81 ? -10.969 -1.748 7.786 1.00 93.50 81 GLY A CA 1
ATOM 664 C C . GLY A 1 81 ? -10.532 -0.285 7.735 1.00 93.50 81 GLY A C 1
ATOM 665 O O . GLY A 1 81 ? -11.349 0.611 7.956 1.00 93.50 81 GLY A O 1
ATOM 666 N N . LEU A 1 82 ? -9.268 -0.033 7.387 1.00 93.81 82 LEU A N 1
ATOM 667 C CA . LEU A 1 82 ? -8.726 1.315 7.222 1.00 93.81 82 LEU A CA 1
ATOM 668 C C . LEU A 1 82 ? -9.439 2.072 6.102 1.00 93.81 82 LEU A C 1
ATOM 670 O O . LEU A 1 82 ? -9.772 3.237 6.302 1.00 93.81 82 LEU A O 1
ATOM 674 N N . TRP A 1 83 ? -9.742 1.423 4.972 1.00 92.25 83 TRP A N 1
ATOM 675 C CA . TRP A 1 83 ? -10.506 2.041 3.887 1.00 92.25 83 TRP A CA 1
ATOM 676 C C . TRP A 1 83 ? -11.893 2.474 4.355 1.00 92.25 83 TRP A C 1
ATOM 678 O O . TRP A 1 83 ? -12.245 3.641 4.216 1.00 92.25 83 TRP A O 1
ATOM 688 N N . LYS A 1 84 ? -12.654 1.574 4.992 1.00 90.75 84 LYS A N 1
ATOM 689 C CA . LYS A 1 84 ? -14.005 1.872 5.506 1.00 90.75 84 LYS A CA 1
ATOM 690 C C . LYS A 1 84 ? -13.997 3.019 6.523 1.00 90.75 84 LYS A C 1
ATOM 692 O O . LYS A 1 84 ? -14.854 3.903 6.494 1.00 90.75 84 LYS A O 1
ATOM 697 N N . LYS A 1 85 ? -13.007 3.037 7.421 1.00 90.56 85 LYS A N 1
ATOM 698 C CA . LYS A 1 85 ? -12.816 4.140 8.373 1.00 90.56 85 LYS A CA 1
ATOM 699 C C . LYS A 1 85 ? -12.483 5.442 7.640 1.00 90.56 85 LYS A C 1
ATOM 701 O O . LYS A 1 85 ? -13.127 6.463 7.886 1.00 90.56 85 LYS A O 1
ATOM 706 N N . LEU A 1 86 ? -11.554 5.403 6.687 1.00 88.06 86 LEU A N 1
ATOM 707 C CA . LEU A 1 86 ? -11.153 6.556 5.885 1.00 88.06 86 LEU A CA 1
ATOM 708 C C . LEU A 1 86 ? -12.335 7.129 5.089 1.00 88.06 86 LEU A C 1
ATOM 710 O O . LEU A 1 86 ? -12.567 8.339 5.139 1.00 88.06 86 LEU A O 1
ATOM 714 N N . THR A 1 87 ? -13.138 6.297 4.418 1.00 85.44 87 THR A N 1
ATOM 715 C CA . THR A 1 87 ? -14.331 6.714 3.654 1.00 85.44 87 THR A CA 1
ATOM 716 C C . THR A 1 87 ? -15.436 7.288 4.538 1.00 85.44 87 THR A C 1
ATOM 718 O O . THR A 1 87 ? -16.099 8.236 4.119 1.00 85.44 87 THR A O 1
ATOM 721 N N . SER A 1 88 ? -15.537 6.860 5.798 1.00 83.12 88 SER A N 1
ATOM 722 C CA . SER A 1 88 ? -16.440 7.475 6.785 1.00 83.12 88 SER A CA 1
ATOM 723 C C . SER A 1 88 ? -15.961 8.833 7.325 1.00 83.12 88 SER A C 1
ATOM 725 O O . SER A 1 88 ? -16.755 9.608 7.865 1.00 83.12 88 SER A O 1
ATOM 727 N N . LEU A 1 89 ? -14.670 9.156 7.180 1.00 79.44 89 LEU A N 1
ATOM 728 C CA . LEU A 1 89 ? -14.105 10.383 7.732 1.00 79.44 89 LEU A CA 1
ATOM 729 C C . LEU A 1 89 ? -14.536 11.594 6.895 1.00 79.44 89 LEU A C 1
ATOM 731 O O . LEU A 1 89 ? -14.235 11.703 5.702 1.00 79.44 89 LEU A O 1
ATOM 735 N N . ASN A 1 90 ? -15.239 12.530 7.530 1.00 67.25 90 ASN A N 1
ATOM 736 C CA . ASN A 1 90 ? -15.628 13.800 6.924 1.00 67.25 90 ASN A CA 1
ATOM 737 C C . ASN A 1 90 ? -14.424 14.753 6.882 1.00 67.25 90 ASN A C 1
ATOM 739 O O . ASN A 1 90 ? -14.322 15.678 7.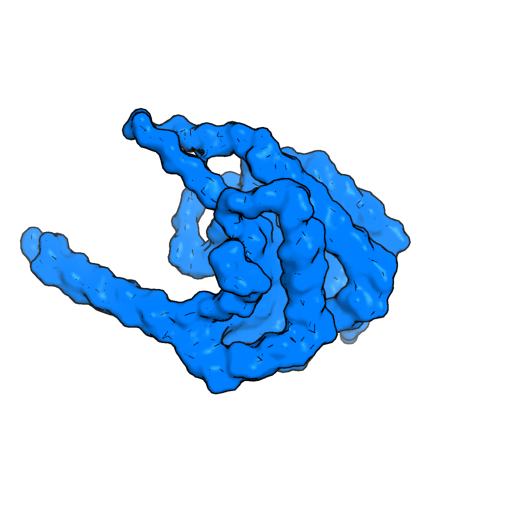690 1.00 67.25 90 ASN A O 1
ATOM 743 N N . VAL A 1 91 ? -13.504 14.540 5.939 1.00 58.84 91 VAL A N 1
ATOM 744 C CA . VAL A 1 91 ? -12.398 15.474 5.679 1.00 58.84 91 VAL A CA 1
ATOM 745 C C . VAL A 1 91 ? -12.956 16.688 4.928 1.00 58.84 91 VAL A C 1
ATOM 747 O O . VAL A 1 91 ? -12.908 16.758 3.705 1.00 58.84 91 VAL A O 1
ATOM 750 N N . LYS A 1 92 ? -13.533 17.658 5.643 1.00 50.06 92 LYS A N 1
ATOM 751 C CA . LYS A 1 92 ? -13.885 18.955 5.046 1.00 50.06 92 LYS A CA 1
ATOM 752 C C . LYS A 1 92 ? -12.633 19.834 5.015 1.00 50.06 92 LYS A C 1
ATOM 754 O O . LYS A 1 92 ? -12.157 20.243 6.072 1.00 50.06 92 LYS A O 1
ATOM 759 N N . LYS A 1 93 ? -12.109 20.173 3.830 1.00 43.41 93 LYS A N 1
ATOM 760 C CA . LYS A 1 93 ? -11.222 21.342 3.708 1.00 43.41 93 LYS A CA 1
ATOM 761 C C . LYS A 1 93 ? -12.083 22.596 3.878 1.00 43.41 93 LYS A C 1
ATOM 763 O O . LYS A 1 93 ? -13.052 22.786 3.154 1.00 43.41 93 LYS A O 1
ATOM 768 N N . MET A 1 94 ? -11.723 23.465 4.819 1.00 37.62 94 MET A N 1
ATOM 769 C CA . MET A 1 94 ? -12.145 24.865 4.777 1.00 37.62 94 MET A CA 1
ATOM 770 C C . MET A 1 94 ? -11.062 25.659 4.051 1.00 37.62 94 MET A C 1
ATOM 772 O O . MET A 1 94 ? -10.138 26.152 4.691 1.00 37.62 94 MET A O 1
ATOM 776 N N . GLN A 1 95 ? -11.162 25.784 2.730 1.00 38.03 95 GLN A N 1
ATOM 777 C CA . GLN A 1 95 ? -10.515 26.875 2.002 1.00 38.03 95 GLN A CA 1
ATOM 778 C C . GLN A 1 95 ? -11.487 27.396 0.935 1.00 38.03 95 GLN A C 1
ATOM 780 O O . GLN A 1 95 ? -12.016 26.630 0.142 1.00 38.03 95 GLN A O 1
ATOM 785 N N . SER A 1 96 ? -11.770 28.702 1.001 1.00 42.94 96 SER A N 1
ATOM 786 C CA . SER A 1 96 ? -12.351 29.517 -0.081 1.00 42.94 96 SER A CA 1
ATOM 787 C C . SER A 1 96 ? -13.622 29.013 -0.789 1.00 42.94 96 SER A C 1
ATOM 789 O O . SER A 1 96 ? -13.766 29.207 -1.987 1.00 42.94 96 SER A O 1
ATOM 791 N N . GLY A 1 97 ? -14.592 28.453 -0.061 1.00 35.12 97 GLY A N 1
ATOM 792 C CA . GLY A 1 97 ? -15.973 28.326 -0.557 1.00 35.12 97 GLY A CA 1
ATOM 793 C C . GLY A 1 97 ? -16.249 27.210 -1.572 1.00 35.12 97 GLY A C 1
ATOM 794 O O . GLY A 1 97 ? -17.414 26.993 -1.894 1.00 35.12 97 GLY A O 1
ATOM 795 N N . GLU A 1 98 ? -15.240 26.449 -1.998 1.00 33.91 98 GLU A N 1
ATOM 796 C CA . GLU A 1 98 ? -15.411 25.255 -2.832 1.00 33.91 98 GLU A CA 1
ATOM 797 C C . GLU A 1 98 ? -15.008 24.004 -2.047 1.00 33.91 98 GLU A C 1
ATOM 799 O O . GLU A 1 98 ? -13.928 23.910 -1.464 1.00 33.91 98 GLU A O 1
ATOM 804 N N . THR A 1 99 ? -15.934 23.046 -1.962 1.00 37.06 99 THR A N 1
ATOM 805 C CA . THR A 1 99 ? -15.709 21.778 -1.262 1.00 37.06 99 THR A CA 1
ATOM 806 C C . THR A 1 99 ? -15.159 20.774 -2.265 1.00 37.06 99 THR A C 1
ATOM 808 O O . THR A 1 99 ? -15.921 20.013 -2.853 1.00 37.06 99 THR A O 1
ATOM 811 N N . GLU A 1 100 ? -13.847 20.759 -2.482 1.00 38.66 100 GLU A N 1
ATOM 812 C CA . GLU A 1 100 ? -13.229 19.631 -3.179 1.00 38.66 100 GLU A CA 1
ATOM 813 C C . GLU A 1 100 ? -13.129 18.450 -2.209 1.00 38.66 100 GLU A C 1
ATOM 815 O O . GLU A 1 100 ? -12.471 18.524 -1.164 1.00 38.66 100 GLU A O 1
ATOM 820 N N . ALA A 1 101 ? -13.817 17.353 -2.533 1.00 47.31 101 ALA A N 1
ATOM 821 C CA . ALA A 1 101 ? -13.630 16.093 -1.835 1.00 47.31 101 ALA A CA 1
ATOM 822 C C . ALA A 1 101 ? -12.178 15.654 -2.050 1.00 47.31 101 ALA A C 1
ATOM 824 O O . ALA A 1 101 ? -11.782 15.316 -3.164 1.00 47.31 101 ALA A O 1
ATOM 825 N N . LYS A 1 102 ? -11.363 15.684 -0.989 1.00 59.84 102 LYS A N 1
ATOM 826 C CA . LYS A 1 102 ? -10.022 15.102 -1.041 1.00 59.84 102 LYS A CA 1
ATOM 827 C C . LYS A 1 102 ? -10.193 13.630 -1.415 1.00 59.84 102 LYS A C 1
ATOM 829 O O . LYS A 1 102 ? -10.866 12.902 -0.684 1.00 59.84 102 LYS A O 1
ATOM 834 N N . GLN A 1 103 ? -9.644 13.219 -2.558 1.00 67.75 103 GLN A N 1
ATOM 835 C CA . GLN A 1 103 ? -9.658 11.813 -2.944 1.00 67.75 103 GLN A CA 1
ATOM 836 C C . GLN A 1 103 ? -8.939 11.018 -1.859 1.00 67.75 103 GLN A C 1
ATOM 838 O O . GLN A 1 103 ? -7.801 11.322 -1.504 1.00 67.75 103 GLN A O 1
ATOM 843 N N . LYS A 1 104 ? -9.664 10.056 -1.295 1.00 81.88 104 LYS A N 1
ATOM 844 C CA . LYS A 1 104 ? -9.174 9.172 -0.246 1.00 81.88 104 LYS A CA 1
ATOM 845 C C . LYS A 1 104 ? -8.302 8.118 -0.901 1.00 81.88 104 LYS A C 1
ATOM 847 O O . LYS A 1 104 ? -8.694 7.572 -1.932 1.00 81.88 104 LYS A O 1
ATOM 852 N N . LYS A 1 105 ? -7.131 7.863 -0.331 1.00 87.88 105 LYS A N 1
ATOM 853 C CA . LYS A 1 105 ? -6.110 7.004 -0.921 1.00 87.88 105 LYS A CA 1
ATOM 854 C C . LYS A 1 105 ? -5.364 6.216 0.149 1.00 87.88 105 LYS A C 1
ATOM 856 O O . LYS A 1 105 ? -4.783 6.792 1.070 1.00 87.88 105 LYS A O 1
ATOM 861 N N . ILE A 1 106 ? -5.334 4.897 -0.021 1.00 91.38 106 ILE A N 1
ATOM 862 C CA . ILE A 1 106 ? -4.434 3.986 0.689 1.00 91.38 106 ILE A CA 1
ATOM 863 C C . ILE A 1 106 ? -3.456 3.411 -0.331 1.00 91.38 106 ILE A C 1
ATOM 865 O O . ILE A 1 106 ? -3.870 2.861 -1.350 1.00 91.38 106 ILE A O 1
ATOM 869 N N . SER A 1 107 ? -2.162 3.510 -0.046 1.00 91.06 107 SER A N 1
ATOM 870 C CA . SER A 1 107 ? -1.119 2.924 -0.887 1.00 91.06 107 SER A CA 1
ATOM 871 C C . SER A 1 107 ? -0.465 1.742 -0.184 1.00 91.06 107 SER A C 1
ATOM 873 O O . SER A 1 107 ? 0.014 1.872 0.942 1.00 91.06 107 SER A O 1
ATOM 875 N N . VAL A 1 108 ? -0.387 0.599 -0.858 1.00 90.94 108 VAL A N 1
ATOM 876 C CA . VAL A 1 108 ? 0.416 -0.551 -0.424 1.00 90.94 108 VAL A CA 1
ATOM 877 C C . VAL A 1 108 ? 1.683 -0.573 -1.259 1.00 90.94 108 VAL A C 1
ATOM 879 O O . VAL A 1 108 ? 1.616 -0.602 -2.485 1.00 90.94 108 VAL A O 1
ATOM 882 N N . ARG A 1 109 ? 2.848 -0.543 -0.618 1.00 88.62 109 ARG A N 1
ATOM 883 C CA . ARG A 1 109 ? 4.133 -0.488 -1.313 1.00 88.62 109 ARG A CA 1
ATOM 884 C C . ARG A 1 109 ? 5.079 -1.569 -0.844 1.00 88.62 109 ARG A C 1
ATOM 886 O O . ARG A 1 109 ? 5.208 -1.815 0.350 1.00 88.62 109 ARG A O 1
ATOM 893 N N . TYR A 1 110 ? 5.823 -2.124 -1.785 1.00 86.31 110 TYR A N 1
ATOM 894 C CA . TYR A 1 110 ? 6.917 -3.035 -1.495 1.00 86.31 110 TYR A CA 1
ATOM 895 C C . TYR A 1 110 ? 8.047 -2.886 -2.512 1.00 86.31 110 TYR A C 1
ATOM 897 O O . TYR A 1 110 ? 7.901 -2.243 -3.556 1.00 86.31 110 TYR A O 1
ATOM 905 N N . GLU A 1 111 ? 9.182 -3.480 -2.171 1.00 83.12 111 GLU A N 1
ATOM 906 C CA . GLU A 1 111 ? 10.301 -3.694 -3.077 1.00 83.12 111 GLU A CA 1
ATOM 907 C C . GLU A 1 111 ? 10.425 -5.196 -3.334 1.00 83.12 111 GLU A C 1
ATOM 909 O O . GLU A 1 111 ? 10.390 -5.993 -2.393 1.00 83.12 111 GLU A O 1
ATOM 914 N N . ASP A 1 112 ? 10.476 -5.593 -4.602 1.00 79.38 112 ASP A N 1
ATOM 915 C CA . ASP A 1 112 ? 10.575 -7.002 -4.974 1.00 79.38 112 ASP A CA 1
ATOM 916 C C . ASP A 1 112 ? 12.015 -7.538 -4.903 1.00 79.38 112 ASP A C 1
ATOM 918 O O . ASP A 1 112 ? 12.969 -6.817 -4.607 1.00 79.38 112 ASP A O 1
ATOM 922 N N . ALA A 1 113 ? 12.190 -8.828 -5.200 1.00 77.69 113 ALA A N 1
ATOM 923 C CA . ALA A 1 113 ? 13.502 -9.475 -5.174 1.00 77.69 113 ALA A CA 1
ATOM 924 C C . ALA A 1 113 ? 14.525 -8.874 -6.165 1.00 77.69 113 ALA A C 1
ATOM 926 O O . ALA A 1 113 ? 15.724 -9.113 -6.025 1.00 77.69 113 ALA A O 1
ATOM 927 N N . GLN A 1 114 ? 14.072 -8.105 -7.161 1.00 83.06 114 GLN A N 1
ATOM 928 C CA . GLN A 1 114 ? 14.912 -7.416 -8.143 1.00 83.06 114 GLN A CA 1
ATOM 929 C C . GLN A 1 114 ? 15.169 -5.946 -7.770 1.00 83.06 114 GLN A C 1
ATOM 931 O O . GLN A 1 114 ? 15.662 -5.189 -8.606 1.00 83.06 114 GLN A O 1
ATOM 936 N N . GLN A 1 115 ? 14.843 -5.536 -6.538 1.00 83.62 115 GLN A N 1
ATOM 937 C CA . GLN A 1 115 ? 14.947 -4.152 -6.062 1.00 83.62 115 GLN A CA 1
ATOM 938 C C . GLN A 1 115 ? 14.068 -3.167 -6.850 1.00 83.62 115 GLN A C 1
ATOM 940 O O . GLN A 1 115 ? 14.367 -1.974 -6.950 1.00 83.62 115 GLN A O 1
ATOM 945 N N . ARG A 1 116 ? 12.972 -3.656 -7.445 1.00 86.94 116 ARG A N 1
ATOM 946 C CA . ARG A 1 116 ? 11.984 -2.812 -8.123 1.00 86.94 116 ARG A CA 1
ATOM 947 C C . ARG A 1 116 ? 10.893 -2.435 -7.137 1.00 86.94 116 ARG A C 1
ATOM 949 O O . ARG A 1 116 ? 10.386 -3.273 -6.391 1.00 86.94 116 ARG A O 1
ATOM 956 N N . ARG A 1 117 ? 10.498 -1.168 -7.158 1.00 87.69 117 ARG A N 1
ATOM 957 C CA . ARG A 1 117 ? 9.431 -0.644 -6.309 1.00 87.69 117 ARG A CA 1
ATOM 958 C C . ARG A 1 117 ? 8.086 -0.830 -6.994 1.00 87.69 117 ARG A C 1
ATOM 960 O O . ARG A 1 117 ? 7.895 -0.381 -8.121 1.00 87.69 117 ARG A O 1
ATOM 967 N N . VAL A 1 118 ? 7.133 -1.404 -6.276 1.00 88.00 118 VAL A N 1
ATOM 968 C CA . VAL A 1 118 ? 5.741 -1.506 -6.719 1.00 88.00 118 VAL A CA 1
ATOM 969 C C . VAL A 1 118 ? 4.858 -0.808 -5.699 1.00 88.00 118 VAL A C 1
ATOM 971 O O . VAL A 1 118 ? 4.955 -1.077 -4.500 1.00 88.00 118 VAL A O 1
ATOM 974 N N . THR A 1 119 ? 4.004 0.094 -6.171 1.00 89.88 119 THR A N 1
ATOM 975 C CA . THR A 1 119 ? 2.971 0.745 -5.359 1.00 89.88 119 THR A CA 1
ATOM 976 C C . THR A 1 119 ? 1.606 0.380 -5.919 1.00 89.88 119 THR A C 1
ATOM 978 O O . THR A 1 119 ? 1.375 0.527 -7.112 1.00 89.88 119 THR A O 1
ATOM 981 N N . ILE A 1 120 ? 0.699 -0.069 -5.064 1.00 91.12 120 ILE A N 1
ATOM 982 C CA . ILE A 1 120 ? -0.701 -0.306 -5.402 1.00 91.12 120 ILE A CA 1
ATOM 983 C C . ILE A 1 120 ? -1.533 0.760 -4.700 1.00 91.12 120 ILE A C 1
ATOM 985 O O . ILE A 1 120 ? -1.488 0.879 -3.475 1.00 91.12 120 ILE A O 1
ATOM 989 N N . ASN A 1 121 ? -2.261 1.547 -5.481 1.00 90.31 121 ASN A N 1
ATOM 990 C CA . ASN A 1 121 ? -3.043 2.691 -5.041 1.00 90.31 121 ASN A CA 1
ATOM 991 C C . ASN A 1 121 ? -4.534 2.330 -5.034 1.00 90.31 121 ASN A C 1
ATOM 993 O O . ASN A 1 121 ? -5.162 2.204 -6.084 1.00 90.31 121 ASN A O 1
ATOM 997 N N . ILE A 1 122 ? -5.103 2.196 -3.838 1.00 90.62 122 ILE A N 1
ATOM 998 C CA . ILE A 1 122 ? -6.548 2.094 -3.625 1.00 90.62 122 ILE A CA 1
ATOM 999 C C . ILE A 1 122 ? -7.054 3.517 -3.410 1.00 90.62 122 ILE A C 1
ATOM 1001 O O . ILE A 1 122 ? -6.784 4.117 -2.369 1.00 90.62 122 ILE A O 1
ATOM 1005 N N . GLU A 1 123 ? -7.740 4.078 -4.401 1.00 86.69 123 GLU A N 1
ATOM 1006 C CA . GLU A 1 123 ? -8.198 5.466 -4.372 1.00 86.69 123 GLU A CA 1
ATOM 1007 C C . GLU A 1 123 ? -9.532 5.668 -5.093 1.00 86.69 123 GLU A C 1
ATOM 1009 O O . GLU A 1 123 ? -9.942 4.852 -5.917 1.00 86.69 123 GLU A O 1
ATOM 1014 N N . GLY A 1 124 ? -10.184 6.795 -4.803 1.00 77.75 124 GLY A N 1
ATOM 1015 C CA . GLY A 1 124 ? -11.451 7.190 -5.421 1.00 77.75 124 GLY A CA 1
ATOM 1016 C C . GLY A 1 124 ? -12.667 6.922 -4.534 1.00 77.75 124 GLY A C 1
ATOM 1017 O O . GLY A 1 124 ? -12.545 6.756 -3.322 1.00 77.75 124 GLY A O 1
ATOM 1018 N N . ASP A 1 125 ? -13.850 6.929 -5.147 1.00 77.38 125 ASP A N 1
ATOM 1019 C CA . ASP A 1 125 ? -15.130 6.667 -4.479 1.00 77.38 125 ASP A CA 1
ATOM 1020 C C . ASP A 1 125 ? -15.530 5.199 -4.684 1.00 77.38 125 ASP A C 1
ATOM 1022 O O . ASP A 1 125 ? -16.407 4.864 -5.478 1.00 77.38 125 ASP A O 1
ATOM 1026 N N . LEU A 1 126 ? -14.767 4.303 -4.054 1.00 82.31 126 LEU A N 1
ATOM 1027 C CA . LEU A 1 126 ? -14.996 2.862 -4.133 1.00 82.31 126 LEU A CA 1
ATOM 1028 C C . LEU A 1 126 ? -16.063 2.448 -3.121 1.00 82.31 126 LEU A C 1
ATOM 1030 O O . LEU A 1 126 ? -15.952 2.769 -1.933 1.00 82.31 126 LEU A O 1
ATOM 1034 N N . ASP A 1 127 ? -17.047 1.680 -3.585 1.00 80.81 127 ASP A N 1
ATOM 1035 C CA . ASP A 1 127 ? -18.101 1.142 -2.732 1.00 80.81 127 ASP A CA 1
ATOM 1036 C C . ASP A 1 127 ? -17.519 0.204 -1.654 1.00 80.81 127 ASP A C 1
ATOM 1038 O O . ASP A 1 127 ? -16.618 -0.609 -1.897 1.00 80.81 127 ASP A O 1
ATOM 1042 N N . ASN A 1 128 ? -18.058 0.302 -0.441 1.00 80.81 128 ASN A N 1
ATOM 1043 C CA . ASN A 1 128 ? -17.695 -0.555 0.682 1.00 80.81 128 ASN A CA 1
ATOM 1044 C C . ASN A 1 128 ? -18.057 -2.027 0.443 1.00 80.81 128 ASN A C 1
ATOM 1046 O O . ASN A 1 128 ? -17.494 -2.888 1.125 1.00 80.81 128 ASN A O 1
ATOM 1050 N N . ASP A 1 129 ? -18.968 -2.304 -0.491 1.00 83.62 129 ASP A N 1
ATOM 1051 C CA . ASP A 1 129 ? -19.374 -3.663 -0.854 1.00 83.62 129 ASP A CA 1
ATOM 1052 C C . ASP A 1 129 ? -18.344 -4.367 -1.756 1.00 83.62 129 ASP A C 1
ATOM 1054 O O . ASP A 1 129 ? -18.241 -5.591 -1.715 1.00 83.62 129 ASP A O 1
ATOM 1058 N N . ILE A 1 130 ? -17.535 -3.617 -2.519 1.00 87.19 130 ILE A N 1
ATOM 1059 C CA . ILE A 1 130 ? -16.539 -4.181 -3.456 1.00 87.19 130 ILE A CA 1
ATOM 1060 C C . ILE A 1 130 ? -15.098 -4.087 -2.946 1.00 87.19 130 ILE A C 1
ATOM 1062 O O . ILE A 1 130 ? -14.201 -4.711 -3.505 1.00 87.19 130 ILE A O 1
ATOM 1066 N N . ILE A 1 131 ? -14.845 -3.322 -1.878 1.00 91.19 131 ILE A N 1
ATOM 1067 C CA . ILE A 1 131 ? -13.478 -3.090 -1.392 1.00 91.19 131 ILE A CA 1
ATOM 1068 C C . ILE A 1 131 ? -12.748 -4.382 -1.008 1.00 91.19 131 ILE A C 1
ATOM 1070 O O . ILE A 1 131 ? -11.538 -4.475 -1.178 1.00 91.19 131 ILE A O 1
ATOM 1074 N N . GLU A 1 132 ? -13.458 -5.385 -0.491 1.00 91.94 132 GLU A N 1
ATOM 1075 C CA . GLU A 1 132 ? -12.832 -6.648 -0.101 1.00 91.94 132 GLU A CA 1
ATOM 1076 C C . GLU A 1 132 ? -12.286 -7.414 -1.313 1.00 91.94 132 GLU A C 1
ATOM 1078 O O . GLU A 1 132 ? -11.183 -7.955 -1.238 1.00 91.94 132 GLU A O 1
ATOM 1083 N N . GLU A 1 133 ? -13.021 -7.398 -2.427 1.00 90.75 133 GLU A N 1
ATOM 1084 C CA . GLU A 1 133 ? -12.601 -7.962 -3.715 1.00 90.75 133 GLU A CA 1
ATOM 1085 C C . GLU A 1 133 ? -11.407 -7.180 -4.278 1.00 90.75 133 GLU A C 1
ATOM 1087 O O . GLU A 1 133 ? -10.382 -7.770 -4.607 1.00 90.75 133 GLU A O 1
ATOM 1092 N N . ILE A 1 134 ? -11.479 -5.844 -4.271 1.00 91.62 134 ILE A N 1
ATOM 1093 C CA . ILE A 1 134 ? -10.392 -4.971 -4.746 1.00 91.62 134 ILE A CA 1
ATOM 1094 C C . ILE A 1 134 ? -9.098 -5.212 -3.960 1.00 91.62 134 ILE A C 1
A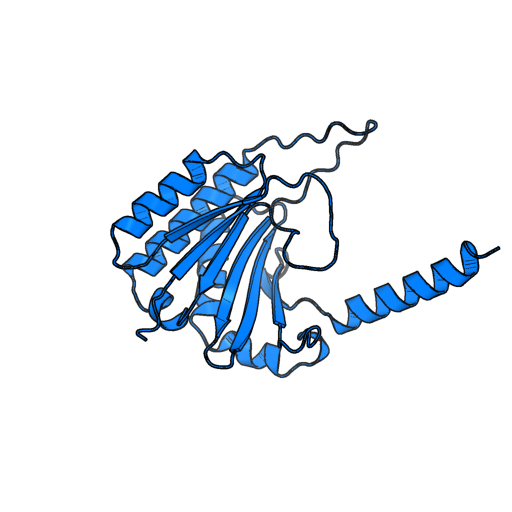TOM 1096 O O . ILE A 1 134 ? -8.018 -5.292 -4.545 1.00 91.62 134 ILE A O 1
ATOM 1100 N N . VAL A 1 135 ? -9.183 -5.326 -2.632 1.00 92.19 135 VAL A N 1
ATOM 1101 C CA . VAL A 1 135 ? -8.009 -5.582 -1.786 1.00 92.19 135 VAL A CA 1
ATOM 1102 C C . VAL A 1 135 ? -7.465 -6.992 -2.013 1.00 92.19 135 VAL A C 1
ATOM 1104 O O . VAL A 1 135 ? -6.249 -7.150 -2.070 1.00 92.19 135 VAL A O 1
ATOM 1107 N N . GLU A 1 136 ? -8.318 -8.007 -2.170 1.00 91.25 136 GLU A N 1
ATOM 1108 C CA . GLU A 1 136 ? -7.869 -9.361 -2.527 1.00 91.25 136 GLU A CA 1
ATOM 1109 C C . GLU A 1 136 ? -7.067 -9.338 -3.834 1.00 91.25 136 GLU A C 1
ATOM 1111 O O . GLU A 1 136 ? -5.923 -9.794 -3.863 1.00 91.25 136 GLU A O 1
ATOM 1116 N N . GLU A 1 137 ? -7.617 -8.726 -4.886 1.00 89.00 137 GLU A N 1
ATOM 1117 C CA . GLU A 1 137 ? -6.946 -8.606 -6.181 1.00 89.00 137 GLU A CA 1
ATOM 1118 C C . GLU A 1 137 ? -5.634 -7.822 -6.085 1.00 89.00 137 GLU A C 1
ATOM 1120 O O . GLU A 1 137 ? -4.628 -8.236 -6.666 1.00 89.00 137 GLU A O 1
ATOM 1125 N N . ALA A 1 138 ? -5.613 -6.724 -5.320 1.00 88.56 138 ALA A N 1
ATOM 1126 C CA . ALA A 1 138 ? -4.398 -5.957 -5.058 1.00 88.56 138 ALA A CA 1
ATOM 1127 C C . ALA A 1 138 ? -3.302 -6.859 -4.487 1.00 88.56 138 ALA A C 1
ATOM 1129 O O . ALA A 1 138 ? -2.187 -6.898 -5.003 1.00 88.56 138 ALA A O 1
ATOM 1130 N N . LEU A 1 139 ? -3.618 -7.611 -3.432 1.00 87.38 139 LEU A N 1
ATOM 1131 C CA . LEU A 1 139 ? -2.654 -8.486 -2.774 1.00 87.38 139 LEU A CA 1
ATOM 1132 C C . LEU A 1 139 ? -2.280 -9.697 -3.645 1.00 87.38 139 LEU A C 1
ATOM 1134 O O . LEU A 1 139 ? -1.138 -10.159 -3.583 1.00 87.38 139 LEU A O 1
ATOM 1138 N N . GLU A 1 140 ? -3.180 -10.187 -4.502 1.00 84.38 140 GLU A N 1
ATOM 1139 C CA . GLU A 1 140 ? -2.845 -11.196 -5.513 1.00 84.38 140 GLU A CA 1
ATOM 1140 C C . GLU A 1 140 ? -1.825 -10.684 -6.535 1.00 84.38 140 GLU A C 1
ATOM 1142 O O . GLU A 1 140 ? -0.915 -11.427 -6.914 1.00 84.38 140 GLU A O 1
ATOM 1147 N N . VAL A 1 141 ? -1.929 -9.426 -6.976 1.00 81.12 141 VAL A N 1
ATOM 1148 C CA . VAL A 1 141 ? -0.926 -8.822 -7.871 1.00 81.12 141 VAL A CA 1
ATOM 1149 C C . VAL A 1 141 ? 0.455 -8.812 -7.210 1.00 81.12 141 VAL A C 1
ATOM 1151 O O . VAL A 1 141 ? 1.452 -9.069 -7.882 1.00 81.12 141 VAL A O 1
ATOM 1154 N N . ILE A 1 142 ? 0.520 -8.606 -5.891 1.00 79.88 142 ILE A N 1
ATOM 1155 C CA . ILE A 1 142 ? 1.779 -8.690 -5.136 1.00 79.88 142 ILE A CA 1
ATOM 1156 C C . ILE A 1 142 ? 2.315 -10.124 -5.099 1.00 79.88 142 ILE A C 1
ATOM 1158 O O . ILE A 1 142 ? 3.510 -10.355 -5.295 1.00 79.88 142 ILE A O 1
ATOM 1162 N N . LYS A 1 143 ? 1.423 -11.086 -4.842 1.00 75.94 143 LYS A N 1
ATOM 1163 C CA . LYS A 1 143 ? 1.739 -12.510 -4.662 1.00 75.94 143 LYS A CA 1
ATOM 1164 C C . LYS A 1 143 ? 2.147 -13.220 -5.957 1.00 75.94 143 LYS A C 1
ATOM 1166 O O . LYS A 1 143 ? 2.752 -14.287 -5.892 1.00 75.94 143 LYS A O 1
ATOM 1171 N N . THR A 1 144 ? 1.787 -12.672 -7.114 1.00 77.94 144 THR A N 1
ATOM 1172 C CA . THR A 1 144 ? 1.965 -13.313 -8.424 1.00 77.94 144 THR A CA 1
ATOM 1173 C C . THR A 1 144 ? 2.981 -12.578 -9.302 1.00 77.94 144 THR A C 1
ATOM 1175 O O . THR A 1 144 ? 3.467 -11.489 -8.985 1.00 77.94 144 THR A O 1
ATOM 1178 N N . ASP A 1 145 ? 3.288 -13.173 -10.454 1.00 77.75 145 ASP A N 1
ATOM 1179 C CA . ASP A 1 145 ? 4.177 -12.590 -11.465 1.00 77.75 145 ASP A CA 1
ATOM 1180 C C . ASP A 1 145 ? 3.451 -11.626 -12.421 1.00 77.75 145 ASP A C 1
ATOM 1182 O O . ASP A 1 145 ? 4.043 -11.161 -13.391 1.00 77.75 145 ASP A O 1
ATOM 1186 N N . LYS A 1 146 ? 2.186 -11.261 -12.143 1.00 80.50 146 LYS A N 1
ATOM 1187 C CA . LYS A 1 146 ? 1.399 -10.318 -12.968 1.00 80.50 146 LYS A CA 1
ATOM 1188 C C . LYS A 1 146 ? 2.137 -8.993 -13.222 1.00 80.50 146 LYS A C 1
ATOM 1190 O O . LYS A 1 146 ? 1.998 -8.393 -14.280 1.00 80.50 146 LYS A O 1
ATOM 1195 N N . LYS A 1 147 ? 2.966 -8.557 -12.268 1.00 84.62 147 LYS A N 1
ATOM 1196 C CA . LYS A 1 147 ? 3.803 -7.350 -12.367 1.00 84.62 147 LYS A CA 1
ATOM 1197 C C . LYS A 1 147 ? 4.877 -7.407 -13.464 1.00 84.62 147 LYS A C 1
ATOM 1199 O O . LYS A 1 147 ? 5.299 -6.355 -13.941 1.00 84.62 147 LYS A O 1
ATOM 1204 N N . GLU A 1 148 ? 5.330 -8.596 -13.870 1.00 88.25 148 GLU A N 1
ATOM 1205 C CA . GLU A 1 148 ? 6.441 -8.739 -14.822 1.00 88.25 148 GLU A CA 1
ATOM 1206 C C . GLU A 1 148 ? 6.100 -8.186 -16.206 1.00 88.25 148 GLU A C 1
ATOM 1208 O O . GLU A 1 148 ? 6.945 -7.552 -16.837 1.00 88.25 148 GLU A O 1
ATOM 1213 N N . GLU A 1 149 ? 4.862 -8.377 -16.664 1.00 87.00 149 GLU A N 1
ATOM 1214 C CA . GLU A 1 149 ? 4.400 -7.873 -17.962 1.00 87.00 149 GLU A CA 1
ATOM 1215 C C . GLU A 1 149 ? 4.418 -6.341 -18.011 1.00 87.00 149 GLU A C 1
ATOM 1217 O O . GLU A 1 149 ? 4.800 -5.750 -19.023 1.00 87.00 149 GLU A O 1
ATOM 1222 N N . PHE A 1 150 ? 4.074 -5.684 -16.901 1.00 88.50 150 PHE A N 1
ATOM 1223 C CA . PHE A 1 150 ? 4.106 -4.228 -16.805 1.00 88.50 150 PHE A CA 1
ATOM 1224 C C . PHE A 1 150 ? 5.537 -3.685 -16.778 1.00 88.50 150 PHE A C 1
ATOM 1226 O O . PHE A 1 150 ? 5.836 -2.710 -17.464 1.00 88.50 150 PHE A O 1
ATOM 1233 N N . PHE A 1 151 ? 6.456 -4.349 -16.067 1.00 90.12 151 PHE A N 1
ATOM 1234 C CA . PHE A 1 151 ? 7.862 -3.930 -16.011 1.00 90.12 151 PHE A CA 1
ATOM 1235 C C . PHE A 1 151 ? 8.610 -4.044 -17.348 1.00 90.12 151 PHE A C 1
ATOM 1237 O O . PHE A 1 151 ? 9.686 -3.457 -17.498 1.00 90.12 151 PHE A O 1
ATOM 1244 N N . GLN A 1 152 ? 8.064 -4.778 -18.321 1.00 89.62 152 GLN A N 1
ATOM 1245 C CA . GLN A 1 152 ? 8.601 -4.842 -19.683 1.00 89.62 152 GLN A CA 1
ATOM 1246 C C . GLN A 1 152 ? 8.214 -3.626 -20.539 1.00 89.62 152 GLN A C 1
ATOM 1248 O O . GLN A 1 152 ? 8.817 -3.419 -21.592 1.00 89.62 152 GLN A O 1
ATOM 1253 N N . GLN A 1 153 ? 7.251 -2.808 -20.100 1.00 89.88 153 GLN A N 1
ATOM 1254 C CA . GLN A 1 153 ? 6.747 -1.653 -20.843 1.00 89.88 153 GLN A CA 1
ATOM 1255 C C . GLN A 1 153 ? 7.344 -0.346 -20.288 1.00 89.88 153 GLN A C 1
ATOM 1257 O O . GLN A 1 153 ? 7.005 0.059 -19.177 1.00 89.88 153 GLN A O 1
ATOM 1262 N N . PRO A 1 154 ? 8.222 0.356 -21.034 1.00 86.38 154 PRO A N 1
ATOM 1263 C CA . PRO A 1 154 ? 8.918 1.545 -20.528 1.00 86.38 154 PRO A CA 1
ATOM 1264 C C . PRO A 1 154 ? 8.001 2.699 -20.107 1.00 86.38 154 PRO A C 1
ATOM 1266 O O . PRO A 1 154 ? 8.359 3.471 -19.218 1.00 86.38 154 PRO A O 1
ATOM 1269 N N . ASP A 1 155 ? 6.829 2.819 -20.729 1.00 88.12 155 ASP A N 1
ATOM 1270 C CA . ASP A 1 155 ? 5.857 3.870 -20.415 1.00 88.12 155 ASP A CA 1
ATOM 1271 C C . ASP A 1 155 ? 5.177 3.658 -19.057 1.00 88.12 155 ASP A C 1
ATOM 1273 O O . ASP A 1 155 ? 4.676 4.616 -18.477 1.00 88.12 155 ASP A O 1
ATOM 1277 N N . PHE A 1 156 ? 5.210 2.436 -18.520 1.00 90.12 156 PHE A N 1
ATOM 1278 C CA . PHE A 1 156 ? 4.610 2.062 -17.233 1.00 90.12 156 PHE A CA 1
ATOM 1279 C C . PHE A 1 156 ? 5.611 2.066 -16.078 1.00 90.12 156 PHE A C 1
ATOM 1281 O O . PHE A 1 156 ? 5.243 1.822 -14.929 1.00 90.12 156 PHE A O 1
ATOM 1288 N N . VAL A 1 157 ? 6.884 2.344 -16.372 1.00 88.88 157 VAL A N 1
ATOM 1289 C CA . VAL A 1 157 ? 7.963 2.311 -15.388 1.00 88.88 157 VAL A CA 1
ATOM 1290 C C . VAL A 1 157 ? 8.599 3.687 -15.267 1.00 88.88 157 VAL A C 1
ATOM 1292 O O . VAL A 1 157 ? 9.199 4.219 -16.210 1.00 88.88 157 VAL A O 1
ATOM 1295 N N . ASP A 1 158 ? 8.551 4.237 -14.060 1.00 86.19 158 ASP A N 1
ATOM 1296 C CA . ASP A 1 158 ? 9.413 5.343 -13.697 1.00 86.19 158 ASP A CA 1
ATOM 1297 C C . ASP A 1 158 ? 10.819 4.813 -13.388 1.00 86.19 158 ASP A C 1
ATOM 1299 O O . ASP A 1 158 ? 11.005 3.880 -12.612 1.00 86.19 158 ASP A O 1
ATOM 1303 N N . ASN A 1 159 ? 11.819 5.393 -14.042 1.00 82.00 159 ASN A N 1
ATOM 1304 C CA . ASN A 1 159 ? 13.234 5.091 -13.813 1.00 82.00 159 ASN A CA 1
ATOM 1305 C C . ASN A 1 159 ? 13.954 6.286 -13.167 1.00 82.00 159 ASN A C 1
ATOM 1307 O O . ASN A 1 159 ? 15.188 6.325 -13.115 1.00 82.00 159 ASN A O 1
ATOM 1311 N N . SER A 1 160 ? 13.201 7.297 -12.724 1.00 70.44 160 SER A N 1
ATOM 1312 C CA . SER A 1 160 ? 13.744 8.429 -11.992 1.00 70.44 160 SER A CA 1
ATOM 1313 C C . SER A 1 160 ? 14.412 7.956 -10.694 1.00 70.44 160 SER A C 1
ATOM 1315 O O . SER A 1 160 ? 14.121 6.887 -10.158 1.00 70.44 160 SER A O 1
ATOM 1317 N N . GLN A 1 161 ? 15.376 8.733 -10.197 1.00 68.19 161 GLN A N 1
ATOM 1318 C CA . GLN A 1 161 ? 16.063 8.448 -8.927 1.00 68.19 161 GLN A CA 1
ATOM 1319 C C . GLN A 1 161 ? 16.823 7.103 -8.877 1.00 68.19 161 GLN A C 1
ATOM 1321 O O . GLN A 1 161 ? 17.185 6.639 -7.798 1.00 68.19 161 GLN A O 1
ATOM 1326 N N . GLY A 1 162 ? 17.094 6.475 -10.028 1.00 73.06 162 GLY A N 1
ATOM 1327 C CA . GLY A 1 162 ? 17.882 5.242 -10.111 1.00 73.06 162 GLY A CA 1
ATOM 1328 C C . GLY A 1 162 ? 17.161 3.979 -9.628 1.00 73.06 162 GLY A C 1
ATOM 1329 O O . GLY A 1 162 ? 17.805 2.940 -9.499 1.00 73.06 162 GLY A O 1
ATOM 1330 N N . VAL A 1 163 ? 15.847 4.046 -9.384 1.00 78.06 163 VAL A N 1
ATOM 1331 C CA . VAL A 1 163 ? 15.013 2.902 -8.987 1.00 78.06 163 VAL A CA 1
ATOM 1332 C C . VAL A 1 163 ? 13.939 2.689 -10.046 1.00 78.06 163 VAL A C 1
ATOM 1334 O O . VAL A 1 163 ? 13.281 3.638 -10.457 1.00 78.06 163 VAL A O 1
ATOM 1337 N N . LYS A 1 164 ? 13.734 1.436 -10.467 1.00 87.75 164 LYS A N 1
ATOM 1338 C CA . LYS A 1 164 ? 12.582 1.071 -11.301 1.00 87.75 164 LYS A CA 1
ATOM 1339 C C . LYS A 1 164 ? 11.336 1.035 -10.432 1.00 87.75 164 LYS A C 1
ATOM 1341 O O . LYS A 1 164 ? 11.229 0.174 -9.559 1.00 87.75 164 LYS A O 1
ATOM 1346 N N . ALA A 1 165 ? 10.418 1.957 -10.668 1.00 88.12 165 ALA A N 1
ATOM 1347 C CA . ALA A 1 165 ? 9.176 2.082 -9.933 1.00 88.12 165 ALA A CA 1
ATOM 1348 C C . ALA A 1 165 ? 7.972 1.920 -10.860 1.00 88.12 165 ALA A C 1
ATOM 1350 O O . ALA A 1 165 ? 7.963 2.408 -11.986 1.00 88.12 165 ALA A O 1
ATOM 1351 N N . MET A 1 166 ? 6.950 1.242 -10.358 1.00 89.62 166 MET A N 1
ATOM 1352 C CA . MET A 1 166 ? 5.645 1.132 -10.993 1.00 89.62 166 MET A CA 1
ATOM 1353 C C . MET A 1 166 ? 4.565 1.490 -9.976 1.00 89.62 166 MET A C 1
ATOM 1355 O O . MET A 1 166 ? 4.656 1.114 -8.800 1.00 89.62 166 MET A O 1
ATOM 1359 N N . GLU A 1 167 ? 3.533 2.185 -10.439 1.00 90.56 167 GLU A N 1
ATOM 1360 C CA . GLU A 1 167 ? 2.318 2.445 -9.674 1.00 90.56 167 GLU A CA 1
ATOM 1361 C C . GLU A 1 167 ? 1.126 1.812 -10.387 1.00 90.56 167 GLU A C 1
ATOM 1363 O O . GLU A 1 167 ? 0.982 1.959 -11.596 1.00 90.56 167 GLU A O 1
ATOM 1368 N N . LEU A 1 168 ? 0.303 1.074 -9.644 1.00 90.75 168 LEU A N 1
ATOM 1369 C CA . LEU A 1 168 ? -0.921 0.446 -10.126 1.00 90.75 168 LEU A CA 1
ATOM 1370 C C . LEU A 1 168 ? -2.121 1.122 -9.476 1.00 90.75 168 LEU A C 1
ATOM 1372 O O . LEU A 1 168 ? -2.135 1.325 -8.260 1.00 90.75 168 LEU A O 1
ATOM 1376 N N . LYS A 1 169 ? -3.148 1.407 -10.269 1.00 89.69 169 LYS A N 1
ATOM 1377 C CA . LYS A 1 169 ? -4.417 1.974 -9.818 1.00 89.69 169 LYS A CA 1
ATOM 1378 C C . LYS A 1 169 ? -5.569 1.087 -10.275 1.00 89.69 169 LYS A C 1
ATOM 1380 O O . LYS A 1 169 ? -5.553 0.559 -11.383 1.00 89.69 169 LYS A O 1
ATOM 1385 N N . PHE A 1 170 ? -6.574 0.931 -9.421 1.00 87.50 170 PHE A N 1
ATOM 1386 C CA . PHE A 1 170 ? -7.786 0.211 -9.788 1.00 87.50 170 PHE A CA 1
ATOM 1387 C C . PHE A 1 170 ? -8.663 1.074 -10.697 1.00 87.50 170 PHE A C 1
ATOM 1389 O O . PHE A 1 170 ? -8.964 2.222 -10.357 1.00 87.50 170 PHE A O 1
ATOM 1396 N N . ASN A 1 171 ? -9.092 0.518 -11.827 1.00 85.00 171 ASN A N 1
ATOM 1397 C CA . ASN A 1 171 ? -10.064 1.139 -12.716 1.00 85.00 171 ASN A CA 1
ATOM 1398 C C . ASN A 1 171 ? -11.470 0.577 -12.415 1.00 85.00 171 ASN A C 1
ATOM 1400 O O . ASN A 1 171 ? -11.734 -0.589 -12.715 1.00 85.00 171 ASN A O 1
ATOM 1404 N N . PRO A 1 172 ? -12.396 1.375 -11.842 1.00 81.81 172 PRO A N 1
ATOM 1405 C CA . PRO A 1 172 ? -13.729 0.893 -11.476 1.00 81.81 172 PRO A CA 1
ATOM 1406 C C . PRO A 1 172 ? -14.603 0.476 -12.664 1.00 81.81 172 PRO A C 1
ATOM 1408 O O . PRO A 1 172 ? -15.509 -0.338 -12.491 1.00 81.81 172 PRO A O 1
ATOM 1411 N N . GLU A 1 173 ? -14.357 1.027 -13.857 1.00 83.31 173 GLU A N 1
ATOM 1412 C CA . GLU A 1 173 ? -15.143 0.723 -15.057 1.00 83.31 173 GLU A CA 1
ATOM 1413 C C . GLU A 1 173 ? -14.766 -0.642 -15.633 1.00 83.31 173 GLU A C 1
ATOM 1415 O O . GLU A 1 173 ? -15.636 -1.441 -15.985 1.00 83.31 173 GLU A O 1
ATOM 1420 N N . THR A 1 174 ? -13.464 -0.915 -15.714 1.00 85.44 174 THR A N 1
ATOM 1421 C CA . THR A 1 174 ? -12.922 -2.152 -16.292 1.00 85.44 174 THR A CA 1
ATOM 1422 C C . THR A 1 174 ? -12.703 -3.246 -15.249 1.00 85.44 174 THR A C 1
ATOM 1424 O O . THR A 1 174 ? -12.544 -4.408 -15.620 1.00 85.44 174 THR A O 1
ATOM 1427 N N . LYS A 1 175 ? -12.746 -2.894 -13.957 1.00 82.81 175 LYS A N 1
ATOM 1428 C CA . LYS A 1 175 ? -12.459 -3.763 -12.805 1.00 82.81 175 LYS A CA 1
ATOM 1429 C C . LYS A 1 175 ? -11.091 -4.437 -12.886 1.00 82.81 175 LYS A C 1
ATOM 1431 O O . LYS A 1 175 ? -10.945 -5.601 -12.533 1.00 82.81 175 LYS A O 1
ATOM 1436 N N . VAL A 1 176 ? -10.093 -3.720 -13.393 1.00 85.44 176 VAL A N 1
ATOM 1437 C CA . VAL A 1 176 ? -8.720 -4.222 -13.468 1.00 85.44 176 VAL A CA 1
ATOM 1438 C C . VAL A 1 176 ? -7.736 -3.220 -12.883 1.00 85.44 176 VAL A C 1
ATOM 1440 O O . VAL A 1 176 ? -7.975 -2.012 -12.850 1.00 85.44 176 VAL A O 1
ATOM 1443 N N . TRP A 1 177 ? -6.611 -3.750 -12.412 1.00 88.25 177 TRP A N 1
ATOM 1444 C CA . TRP A 1 177 ? -5.458 -2.963 -12.001 1.00 88.25 177 TRP A CA 1
ATOM 1445 C C . TRP A 1 177 ? -4.664 -2.532 -13.230 1.00 88.25 177 TRP A C 1
ATOM 1447 O O . TRP A 1 177 ? -4.152 -3.373 -13.970 1.00 88.25 177 TRP A O 1
ATOM 1457 N N . GLU A 1 178 ? -4.552 -1.223 -13.428 1.00 89.44 178 GLU A N 1
ATOM 1458 C CA . GLU A 1 178 ? -3.860 -0.616 -14.562 1.00 89.44 178 GLU A CA 1
ATOM 1459 C C . GLU A 1 178 ? -2.619 0.141 -14.068 1.00 89.44 178 GLU A C 1
ATOM 1461 O O . GLU A 1 178 ? -2.674 0.796 -13.021 1.00 89.44 178 GLU A O 1
ATOM 1466 N N . PRO A 1 179 ? -1.483 0.057 -14.780 1.00 88.19 179 PRO A N 1
ATOM 1467 C CA . PRO A 1 179 ? -0.307 0.838 -14.441 1.00 88.19 179 PRO A CA 1
ATOM 1468 C C . PRO A 1 179 ? -0.491 2.313 -14.796 1.00 88.19 179 PRO A C 1
ATOM 1470 O O . PRO A 1 179 ? -1.094 2.662 -15.813 1.00 88.19 179 PRO A O 1
ATOM 1473 N N . GLU A 1 180 ? 0.088 3.194 -13.984 1.00 87.44 180 GLU A N 1
ATOM 1474 C CA . GLU A 1 180 ? 0.207 4.602 -14.343 1.00 87.44 180 GLU A CA 1
ATOM 1475 C C . GLU A 1 180 ? 1.121 4.765 -15.566 1.00 87.44 180 GLU A C 1
ATOM 1477 O O . GLU A 1 180 ? 2.246 4.262 -15.611 1.00 87.44 180 GLU A O 1
ATOM 1482 N N . ASN A 1 181 ? 0.641 5.495 -16.575 1.00 85.00 181 ASN A N 1
ATOM 1483 C CA . ASN A 1 181 ? 1.424 5.797 -17.768 1.00 85.00 181 ASN A CA 1
ATOM 1484 C C . ASN A 1 181 ? 2.351 6.996 -17.510 1.00 85.00 181 ASN A C 1
ATOM 1486 O O . ASN A 1 181 ? 2.009 8.154 -17.774 1.00 85.00 181 ASN A O 1
ATOM 1490 N N . PHE A 1 182 ? 3.550 6.715 -17.007 1.00 81.50 182 PHE A N 1
ATOM 1491 C CA . PHE A 1 182 ? 4.600 7.709 -16.786 1.00 81.50 182 PHE A CA 1
ATOM 1492 C C . PHE A 1 182 ? 5.090 8.368 -18.078 1.00 81.50 182 PHE A C 1
ATOM 1494 O O . PHE A 1 182 ? 5.532 9.517 -18.041 1.00 81.50 182 PHE A O 1
ATOM 1501 N N . GLY A 1 183 ? 5.011 7.683 -19.224 1.00 80.44 183 GLY A N 1
ATOM 1502 C CA . GLY A 1 183 ? 5.296 8.280 -20.533 1.00 80.44 183 GLY A CA 1
ATOM 1503 C C . GLY A 1 183 ? 4.391 9.480 -20.826 1.00 80.44 183 GLY A C 1
ATOM 1504 O O . GLY A 1 183 ? 4.875 10.564 -21.162 1.00 80.44 183 GLY A O 1
ATOM 1505 N N . ASP A 1 184 ? 3.088 9.311 -20.620 1.00 82.12 184 ASP A N 1
ATOM 1506 C CA . ASP A 1 184 ? 2.097 10.370 -20.804 1.00 82.12 184 ASP A CA 1
ATOM 1507 C C . ASP A 1 184 ? 2.179 11.445 -19.715 1.00 82.12 184 ASP A C 1
ATOM 1509 O O . ASP A 1 184 ? 2.022 12.627 -20.024 1.00 82.12 184 ASP A O 1
ATOM 1513 N N . ILE A 1 185 ? 2.454 11.072 -18.458 1.00 80.56 185 ILE A N 1
ATOM 1514 C CA . ILE A 1 185 ? 2.648 12.041 -17.365 1.00 80.56 185 ILE A CA 1
ATOM 1515 C C . ILE A 1 185 ? 3.830 12.967 -17.672 1.00 80.56 185 ILE A C 1
ATOM 1517 O O . ILE A 1 185 ? 3.681 14.185 -17.584 1.00 80.56 185 ILE A O 1
ATOM 1521 N N . ARG A 1 186 ? 4.980 12.412 -18.083 1.00 78.94 186 ARG A N 1
ATOM 1522 C CA . ARG A 1 186 ? 6.155 13.205 -18.482 1.00 78.94 186 ARG A CA 1
ATOM 1523 C C . ARG A 1 186 ? 5.826 14.147 -19.634 1.00 78.94 186 ARG A C 1
ATOM 1525 O O . ARG A 1 186 ? 6.081 15.338 -19.522 1.00 78.94 186 ARG A O 1
ATOM 1532 N N . ARG A 1 187 ? 5.173 13.643 -20.688 1.00 82.62 187 ARG A N 1
ATOM 1533 C CA . ARG A 1 187 ? 4.775 14.467 -21.841 1.00 82.62 187 ARG A CA 1
ATOM 1534 C C . ARG A 1 187 ? 3.882 15.639 -21.423 1.00 82.62 187 ARG A C 1
ATOM 1536 O O . ARG A 1 187 ? 4.138 16.767 -21.821 1.00 82.62 187 ARG A O 1
ATOM 1543 N N . LYS A 1 188 ? 2.876 15.387 -20.579 1.00 81.25 188 LYS A N 1
ATOM 1544 C CA . LYS A 1 188 ? 1.982 16.435 -20.057 1.00 81.25 188 LYS A CA 1
ATOM 1545 C C . LYS A 1 188 ? 2.726 17.473 -19.216 1.00 81.25 188 LYS A C 1
ATOM 1547 O O . LYS A 1 188 ? 2.405 18.654 -19.308 1.00 81.25 188 LYS A O 1
ATOM 1552 N N . MET A 1 189 ? 3.693 17.045 -18.404 1.00 77.62 189 MET A N 1
ATOM 1553 C CA . MET A 1 189 ? 4.534 17.958 -17.624 1.00 77.62 189 MET A CA 1
ATOM 1554 C C . MET A 1 189 ? 5.404 18.832 -18.531 1.00 77.62 189 MET A C 1
ATOM 1556 O O . MET A 1 189 ? 5.442 20.044 -18.333 1.00 77.62 189 MET A O 1
ATOM 1560 N N . ASP A 1 190 ? 6.037 18.245 -19.548 1.00 79.56 190 ASP A N 1
ATOM 1561 C CA . ASP A 1 190 ? 6.856 18.979 -20.518 1.00 79.56 190 ASP A CA 1
ATOM 1562 C C . ASP A 1 190 ? 6.015 20.001 -21.306 1.00 79.56 190 ASP A C 1
ATOM 1564 O O . ASP A 1 190 ? 6.441 21.137 -21.516 1.00 79.56 190 ASP A O 1
ATOM 1568 N N . ASP A 1 191 ? 4.801 19.622 -21.722 1.00 86.62 191 ASP A N 1
ATOM 1569 C CA . ASP A 1 191 ? 3.869 20.514 -22.424 1.00 86.62 191 ASP A CA 1
ATOM 1570 C C . ASP A 1 191 ? 3.405 21.669 -21.523 1.00 86.62 191 ASP A C 1
ATOM 1572 O O . ASP A 1 191 ? 3.344 22.818 -21.964 1.00 86.62 191 ASP A O 1
ATOM 1576 N N . TYR A 1 192 ? 3.121 21.384 -20.248 1.00 81.31 192 TYR A N 1
ATOM 1577 C CA . TYR A 1 192 ? 2.767 22.408 -19.266 1.00 81.31 192 TYR A CA 1
ATOM 1578 C C . TYR A 1 192 ? 3.921 23.383 -19.011 1.00 81.31 192 TYR A C 1
ATOM 1580 O O . TYR A 1 192 ? 3.687 24.588 -18.952 1.00 81.31 192 TYR A O 1
ATOM 1588 N N . GLN A 1 193 ? 5.156 22.886 -18.885 1.00 81.31 193 GLN A N 1
ATOM 1589 C CA . GLN A 1 193 ? 6.340 23.731 -18.699 1.00 81.31 193 GLN A CA 1
ATOM 1590 C C . GLN A 1 193 ? 6.541 24.676 -19.882 1.00 81.31 193 GLN A C 1
ATOM 1592 O O . GLN A 1 193 ? 6.655 25.879 -19.672 1.00 81.31 193 GLN A O 1
ATOM 1597 N N . LYS A 1 194 ? 6.474 24.162 -21.117 1.00 86.00 194 LYS A N 1
ATOM 1598 C CA . LYS A 1 194 ? 6.558 24.998 -22.327 1.00 86.00 194 LYS A CA 1
ATOM 1599 C C . LYS A 1 194 ? 5.465 26.058 -22.368 1.00 86.00 194 LYS A C 1
ATOM 1601 O O . LYS A 1 194 ? 5.748 27.224 -22.615 1.00 86.00 194 LYS A O 1
ATOM 1606 N N . TRP A 1 195 ? 4.220 25.671 -22.092 1.00 87.81 195 TRP A N 1
ATOM 1607 C CA . TRP A 1 195 ? 3.117 26.625 -22.042 1.00 87.81 195 TRP A CA 1
ATOM 1608 C C . TRP A 1 195 ? 3.339 27.695 -20.963 1.00 87.81 195 TRP A C 1
ATOM 1610 O O . TRP A 1 195 ? 3.085 28.872 -21.210 1.00 87.81 195 TRP A O 1
ATOM 1620 N N . ALA A 1 196 ? 3.834 27.315 -19.782 1.00 81.88 196 ALA A N 1
ATOM 1621 C CA . ALA A 1 196 ? 4.100 28.254 -18.700 1.00 81.88 196 ALA A CA 1
ATOM 1622 C C . ALA A 1 196 ? 5.223 29.246 -19.055 1.00 81.88 196 ALA A C 1
ATOM 1624 O O . ALA A 1 196 ? 5.058 30.443 -18.828 1.00 81.88 196 ALA A O 1
ATOM 1625 N N . GLU A 1 197 ? 6.311 28.771 -19.666 1.00 84.56 197 GLU A N 1
ATOM 1626 C CA . GLU A 1 197 ? 7.403 29.608 -20.188 1.00 84.56 197 GLU A CA 1
ATOM 1627 C C . GLU A 1 197 ? 6.900 30.590 -21.264 1.00 84.56 197 GLU A C 1
ATOM 1629 O O . GLU A 1 197 ? 7.279 31.756 -21.269 1.00 84.56 197 GLU A O 1
ATOM 1634 N N . GLU A 1 198 ? 5.985 30.164 -22.139 1.00 84.94 198 GLU A N 1
ATOM 1635 C CA . GLU A 1 198 ? 5.413 31.017 -23.192 1.00 84.94 198 GLU A CA 1
ATOM 1636 C C . GLU A 1 198 ? 4.413 32.072 -22.680 1.00 84.94 198 GLU A C 1
ATOM 1638 O O . GLU A 1 198 ? 4.194 33.078 -23.358 1.00 84.94 198 GLU A O 1
ATOM 1643 N N . ASN A 1 199 ? 3.774 31.850 -21.524 1.00 78.56 199 ASN A N 1
ATOM 1644 C CA . ASN A 1 199 ? 2.637 32.660 -21.056 1.00 78.56 199 ASN A CA 1
ATOM 1645 C C . ASN A 1 199 ? 2.887 33.433 -19.750 1.00 78.56 199 ASN A C 1
ATOM 1647 O O . ASN A 1 199 ? 2.092 34.320 -19.432 1.00 78.56 199 ASN A O 1
ATOM 1651 N N . PHE A 1 200 ? 3.945 33.121 -18.993 1.00 73.38 200 PHE A N 1
ATOM 1652 C CA . PHE A 1 200 ? 4.244 33.784 -17.714 1.00 73.38 200 PHE A CA 1
ATOM 1653 C C . PHE A 1 200 ? 5.641 34.407 -17.612 1.00 73.38 200 PHE A C 1
ATOM 1655 O O . PHE A 1 200 ? 5.840 35.217 -16.708 1.00 73.38 200 PHE A O 1
ATOM 1662 N N . ASP A 1 201 ? 6.567 34.119 -18.532 1.00 56.19 201 ASP A N 1
ATOM 1663 C CA . ASP A 1 201 ? 7.815 34.882 -18.667 1.00 56.19 201 ASP A CA 1
ATOM 1664 C C . ASP A 1 201 ? 7.635 36.023 -19.690 1.00 56.19 201 ASP A C 1
ATOM 1666 O O . ASP A 1 201 ? 8.086 35.961 -20.836 1.00 56.19 201 ASP A O 1
ATOM 1670 N N . SER A 1 202 ? 6.956 37.095 -19.257 1.00 50.81 202 SER A N 1
ATOM 1671 C CA . SER A 1 202 ? 6.906 38.404 -19.936 1.00 50.81 202 SER A CA 1
ATOM 1672 C C . SER A 1 202 ? 6.956 39.558 -18.944 1.00 50.81 202 SER A C 1
ATOM 1674 O O . SER A 1 202 ? 6.109 39.547 -18.021 1.00 50.81 202 SER A O 1
#